Protein AF-D2U0N4-F1 (afdb_monomer_lite)

Organism: NCBI:txid638

Radius of gyration: 30.11 Å; chains: 1; bounding box: 78×40×70 Å

pLDDT: mean 84.37, std 11.93, range [38.72, 96.44]

Foldseek 3Di:
DVVVVVLQAFDWDADDPDRDIDTPQQPCVLVPVLVVQLCVVQNPPDDPVSSVVSSVVVDDDDDDPPVVVVVVVVVVSRVVVVRDPVVRGDPPPPPPPPLPPQQPLLNLLVVLQVVCQVVDQKDFPVSSVVSSPVSHDDDPPVVVVNVVSVVVCVVVQQWDQPDPVSGMIGGPVSVVVVVVVVVD

Secondary structure (DSSP, 8-state):
-HHHHHHTTB-EEE-SSTT-EEETT---GGG-HHHHHHHHHH-TT--HHHHHHHHHHTPPPP--TTHHHHHHHHHHHHHHTT--GGGTB---------TTS---HHHHHHHHHHHHHHH-SSEEHHHHHHHHHTTS---TTHHHHHHHHHHHHHHTTSEEESSTTS-EEEEHHHHHHHHHHHT-

Structure (mmCIF, N/CA/C/O backbone):
data_AF-D2U0N4-F1
#
_entry.id   AF-D2U0N4-F1
#
loop_
_atom_site.group_PDB
_atom_site.id
_atom_site.type_symbol
_atom_site.label_atom_id
_atom_site.label_alt_id
_atom_site.label_comp_id
_atom_site.label_asym_id
_atom_site.label_entity_id
_atom_site.label_seq_id
_atom_site.pdbx_PDB_ins_code
_atom_site.Cartn_x
_atom_site.Cartn_y
_atom_site.Cartn_z
_atom_site.occupancy
_atom_site.B_iso_or_equiv
_atom_site.auth_seq_id
_atom_site.auth_comp_id
_atom_site.auth_asym_id
_atom_site.auth_atom_id
_atom_site.pdbx_PDB_model_num
ATOM 1 N N . MET A 1 1 ? 4.829 -5.785 -0.934 1.00 82.69 1 MET A N 1
ATOM 2 C CA . MET A 1 1 ? 3.630 -4.909 -0.886 1.00 82.69 1 MET A CA 1
ATOM 3 C C . MET A 1 1 ? 3.980 -3.421 -0.834 1.00 82.69 1 MET A C 1
ATOM 5 O O . MET 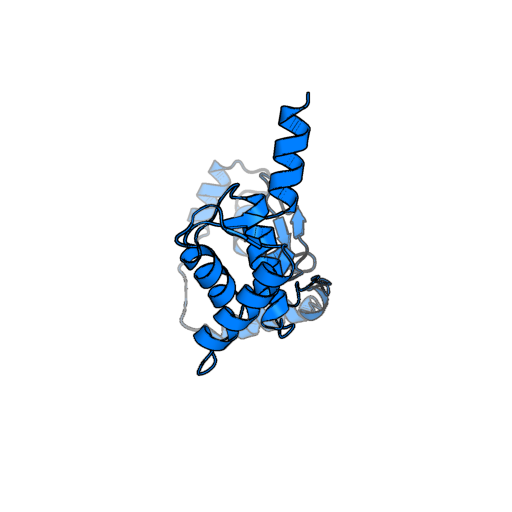A 1 1 ? 3.612 -2.721 -1.763 1.00 82.69 1 MET A O 1
ATOM 9 N N . LYS A 1 2 ? 4.687 -2.905 0.189 1.00 84.94 2 LYS A N 1
ATOM 10 C CA . LYS A 1 2 ? 5.038 -1.466 0.253 1.00 84.94 2 LYS A CA 1
ATOM 11 C C . LYS A 1 2 ? 5.868 -0.999 -0.952 1.00 84.94 2 LYS A C 1
ATOM 13 O O . LYS A 1 2 ? 5.565 0.042 -1.520 1.00 84.94 2 LYS A O 1
ATOM 18 N N . GLU A 1 3 ? 6.869 -1.778 -1.357 1.00 85.06 3 GLU A N 1
ATOM 19 C CA . GLU A 1 3 ? 7.732 -1.485 -2.516 1.00 85.06 3 GLU A CA 1
ATOM 20 C C . GLU A 1 3 ? 6.947 -1.451 -3.834 1.00 85.06 3 GLU A C 1
ATOM 22 O O . GLU A 1 3 ? 7.046 -0.489 -4.585 1.00 85.06 3 GLU A O 1
ATOM 27 N N . GLU A 1 4 ? 6.093 -2.449 -4.067 1.00 86.81 4 GLU A N 1
ATOM 28 C CA . GLU A 1 4 ? 5.205 -2.524 -5.234 1.00 86.81 4 GL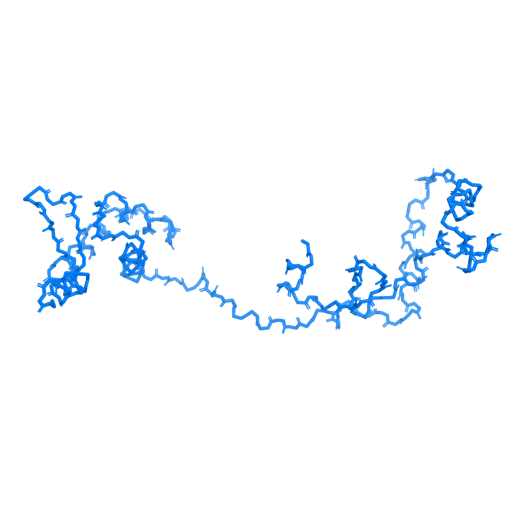U A CA 1
ATOM 29 C C . GLU A 1 4 ? 4.266 -1.311 -5.329 1.00 86.81 4 GLU A C 1
ATOM 31 O O . GLU A 1 4 ? 4.174 -0.669 -6.374 1.00 86.81 4 GLU A O 1
ATOM 36 N N . LEU A 1 5 ? 3.617 -0.944 -4.219 1.00 88.00 5 LEU A N 1
ATOM 37 C CA . LEU A 1 5 ? 2.727 0.219 -4.162 1.00 88.00 5 LEU A CA 1
ATOM 38 C C . LEU A 1 5 ? 3.493 1.541 -4.297 1.00 88.00 5 LEU A C 1
ATOM 40 O O . LEU A 1 5 ? 2.979 2.497 -4.871 1.00 88.00 5 LEU A O 1
ATOM 44 N N . THR A 1 6 ? 4.734 1.594 -3.814 1.00 86.25 6 THR A N 1
ATOM 45 C CA . THR A 1 6 ? 5.611 2.756 -4.018 1.00 86.25 6 THR A CA 1
ATOM 46 C C . THR A 1 6 ? 5.965 2.896 -5.498 1.00 86.25 6 THR A C 1
ATOM 48 O O . THR A 1 6 ? 5.906 4.005 -6.021 1.00 86.25 6 THR A O 1
ATOM 51 N N . GLY A 1 7 ? 6.226 1.776 -6.187 1.00 82.94 7 GLY A N 1
ATOM 52 C CA . GLY A 1 7 ? 6.370 1.727 -7.642 1.00 82.94 7 GLY A CA 1
ATOM 53 C C . GLY A 1 7 ? 5.160 2.334 -8.346 1.00 82.94 7 GLY A C 1
ATOM 54 O O . GLY A 1 7 ? 5.322 3.244 -9.139 1.00 82.94 7 GLY A O 1
ATOM 55 N N . GLN A 1 8 ? 3.944 1.945 -7.956 1.00 85.31 8 GLN A N 1
ATOM 56 C CA . GLN A 1 8 ? 2.693 2.479 -8.521 1.00 85.31 8 GLN A CA 1
ATOM 57 C C . GLN A 1 8 ? 2.408 3.958 -8.177 1.00 85.31 8 GLN A C 1
ATOM 59 O O . GLN A 1 8 ? 1.484 4.547 -8.736 1.00 85.31 8 GLN A O 1
ATOM 64 N N . GLY A 1 9 ? 3.181 4.571 -7.276 1.00 84.81 9 GLY A N 1
ATOM 65 C CA . GLY A 1 9 ? 3.070 5.986 -6.913 1.00 84.81 9 GLY A CA 1
ATOM 66 C C . GLY A 1 9 ? 2.327 6.330 -5.644 1.00 84.81 9 GLY A C 1
ATOM 67 O O . GLY A 1 9 ? 2.089 7.511 -5.370 1.00 84.81 9 GLY A O 1
ATOM 68 N N . TYR A 1 10 ? 2.056 5.327 -4.816 1.00 90.75 10 TYR A N 1
ATOM 69 C CA . TYR A 1 10 ? 1.608 5.550 -3.454 1.00 90.75 10 TYR A CA 1
ATOM 70 C C . TYR A 1 10 ? 2.768 5.994 -2.565 1.00 90.75 10 TYR A C 1
ATOM 72 O O . TYR A 1 10 ? 3.839 5.390 -2.532 1.00 90.75 10 TYR A O 1
ATOM 80 N N . GLN A 1 11 ? 2.534 7.049 -1.790 1.00 90.38 11 GLN A N 1
ATOM 81 C CA . GLN A 1 11 ? 3.455 7.476 -0.744 1.00 90.38 11 GLN A CA 1
ATOM 82 C C . GLN A 1 11 ? 3.028 6.893 0.601 1.00 90.38 11 GLN A C 1
ATOM 84 O O . GLN A 1 11 ? 1.836 6.750 0.864 1.00 90.38 11 GLN A O 1
ATOM 89 N N . PHE A 1 12 ? 3.992 6.618 1.477 1.00 91.88 12 PHE A N 1
ATOM 90 C CA . PHE A 1 12 ? 3.735 6.046 2.797 1.00 91.88 12 PHE A CA 1
ATOM 91 C C . PHE A 1 12 ? 4.237 6.957 3.919 1.00 91.88 12 PHE A C 1
ATOM 93 O O . PHE A 1 12 ? 5.285 7.588 3.790 1.00 91.88 12 PHE A O 1
ATOM 100 N N . VAL A 1 13 ? 3.508 6.987 5.033 1.00 91.62 13 VAL A N 1
ATOM 101 C CA . VAL A 1 13 ? 3.883 7.643 6.294 1.00 91.62 13 VAL A CA 1
ATOM 102 C C . VAL A 1 13 ? 3.986 6.603 7.406 1.00 91.62 13 VAL A C 1
ATOM 104 O O . VAL A 1 13 ? 3.319 5.571 7.352 1.00 91.62 13 VAL A O 1
ATOM 107 N N . ALA A 1 14 ? 4.834 6.845 8.405 1.00 91.56 14 ALA A N 1
ATOM 108 C CA . ALA A 1 14 ? 4.906 5.979 9.579 1.00 91.56 14 ALA A CA 1
ATOM 109 C C . ALA A 1 14 ? 3.611 6.110 10.397 1.00 91.56 14 ALA A C 1
ATOM 111 O O . ALA A 1 14 ? 3.204 7.222 10.725 1.00 91.56 14 ALA A O 1
ATOM 112 N N . ALA A 1 15 ? 2.975 4.982 10.709 1.00 86.12 15 ALA A N 1
ATOM 113 C CA . ALA A 1 15 ? 1.666 4.934 11.368 1.00 86.12 15 ALA A CA 1
ATOM 114 C C . ALA A 1 15 ? 1.700 4.289 12.763 1.00 86.12 15 ALA A C 1
ATOM 116 O O . ALA A 1 15 ? 0.712 4.302 13.495 1.00 86.12 15 ALA A O 1
ATOM 117 N N . GLY A 1 16 ? 2.839 3.719 13.160 1.00 83.25 16 GLY A N 1
ATOM 118 C CA . GLY A 1 16 ? 2.978 3.061 14.452 1.00 83.25 16 GLY A CA 1
ATOM 119 C C . GLY A 1 16 ? 4.375 2.506 14.699 1.00 83.25 16 GLY A C 1
ATOM 120 O O . GLY A 1 16 ? 5.329 2.799 13.979 1.00 83.25 16 GLY A O 1
ATOM 121 N N . GLN A 1 17 ? 4.483 1.686 15.741 1.00 82.56 17 GLN A N 1
ATOM 122 C CA . GLN A 1 17 ? 5.718 0.989 16.099 1.00 82.56 17 GLN A CA 1
ATOM 123 C C . GLN A 1 17 ? 5.997 -0.176 15.130 1.00 82.56 17 GLN A C 1
ATOM 125 O O . GLN A 1 17 ? 5.109 -0.625 14.404 1.00 82.56 17 GLN A O 1
ATOM 130 N N . ASN A 1 18 ? 7.230 -0.688 15.133 1.00 83.81 18 ASN A N 1
ATOM 131 C CA . ASN A 1 18 ? 7.640 -1.885 14.379 1.00 83.81 18 ASN A CA 1
ATOM 132 C C . ASN A 1 18 ? 7.487 -1.769 12.849 1.00 83.81 18 ASN A C 1
ATOM 134 O O . ASN A 1 18 ? 7.113 -2.729 12.181 1.00 83.81 18 ASN A O 1
ATOM 138 N N . GLY A 1 19 ? 7.753 -0.589 12.280 1.00 86.06 19 GLY A N 1
ATOM 139 C CA . GLY A 1 19 ? 7.758 -0.391 10.823 1.00 86.06 19 GLY A CA 1
ATOM 140 C C . GLY A 1 19 ? 6.372 -0.292 10.172 1.00 86.06 19 GLY A C 1
ATOM 141 O O . GLY A 1 19 ? 6.274 -0.288 8.942 1.00 86.06 19 GLY A O 1
ATOM 142 N N . GLN A 1 20 ? 5.299 -0.173 10.962 1.00 90.31 20 GLN A N 1
ATOM 143 C CA . GLN A 1 20 ? 3.947 0.043 10.444 1.00 90.31 20 GLN A CA 1
ATOM 144 C C . GLN A 1 20 ? 3.869 1.352 9.652 1.00 90.31 20 GLN A C 1
ATOM 146 O O . GLN A 1 20 ? 4.278 2.417 10.118 1.00 90.31 20 GLN A O 1
ATOM 151 N N . SER A 1 21 ? 3.351 1.257 8.429 1.00 92.12 21 SER A N 1
ATOM 152 C CA . SER A 1 21 ? 3.231 2.377 7.500 1.00 92.12 21 SER A CA 1
ATOM 153 C C . SER A 1 21 ? 1.821 2.431 6.916 1.00 92.12 21 SER A C 1
ATOM 155 O O . SER A 1 21 ? 1.263 1.391 6.578 1.00 92.12 21 SER A O 1
ATOM 157 N N . GLU A 1 22 ? 1.287 3.633 6.735 1.00 93.88 22 GLU A N 1
ATOM 158 C CA . GLU A 1 22 ? -0.001 3.892 6.079 1.00 93.88 22 GLU A CA 1
ATOM 159 C C . GLU A 1 22 ? 0.194 4.720 4.807 1.00 93.88 22 GLU A C 1
ATOM 161 O O . GLU A 1 22 ? 1.205 5.405 4.654 1.00 93.88 22 GLU A O 1
ATOM 166 N N . ILE A 1 23 ? -0.762 4.650 3.878 1.00 93.25 23 ILE A N 1
ATOM 167 C CA . ILE A 1 23 ? -0.731 5.447 2.647 1.00 93.25 23 ILE A CA 1
ATOM 168 C C . ILE A 1 23 ? -1.035 6.906 2.995 1.00 93.25 23 ILE A C 1
ATOM 170 O O . ILE A 1 23 ? -2.042 7.219 3.631 1.00 93.25 23 ILE A O 1
ATOM 174 N N . LYS A 1 24 ? -0.170 7.814 2.548 1.00 91.06 24 LYS A N 1
ATOM 175 C CA . LYS A 1 24 ? -0.304 9.247 2.797 1.00 91.06 24 LYS A CA 1
ATOM 176 C C . LYS A 1 24 ? -1.614 9.779 2.206 1.00 91.06 24 LYS A C 1
ATOM 178 O O . LYS A 1 24 ? -1.872 9.597 1.022 1.00 91.06 24 LYS A O 1
ATOM 183 N N . GLY A 1 25 ? -2.397 10.483 3.024 1.00 89.44 25 GLY A N 1
ATOM 184 C CA . GLY A 1 25 ? -3.639 11.147 2.609 1.00 89.44 25 GLY A CA 1
ATOM 185 C C . GLY A 1 25 ? -4.901 10.282 2.692 1.00 89.44 25 GLY A C 1
ATOM 186 O O . GLY A 1 25 ? -5.989 10.795 2.450 1.00 89.44 25 GLY A O 1
ATOM 187 N N . VAL A 1 26 ? -4.792 9.000 3.062 1.00 92.81 26 VAL A N 1
ATOM 188 C CA . VAL A 1 26 ? -5.963 8.136 3.281 1.00 92.81 26 VAL A CA 1
ATOM 189 C C . VAL A 1 26 ? -6.476 8.302 4.721 1.00 92.81 26 VAL A C 1
ATOM 191 O O . VAL A 1 26 ? -5.708 8.090 5.657 1.00 92.81 26 VAL A O 1
ATOM 194 N N . PRO A 1 27 ? -7.761 8.642 4.938 1.00 92.88 27 PRO A N 1
ATOM 195 C CA . PRO A 1 27 ? -8.335 8.808 6.272 1.00 92.88 27 PRO A CA 1
ATOM 196 C C . PRO A 1 27 ? -8.685 7.443 6.892 1.00 92.88 27 PRO A C 1
ATOM 198 O O . PRO A 1 27 ? -9.817 6.968 6.823 1.00 92.88 27 PRO A O 1
ATOM 201 N N . THR A 1 28 ? -7.702 6.787 7.504 1.00 92.50 28 THR A N 1
ATOM 202 C CA . THR A 1 28 ? -7.832 5.445 8.110 1.00 92.50 28 THR A CA 1
ATOM 203 C C . THR A 1 28 ? -8.595 5.451 9.440 1.00 92.50 28 THR A C 1
ATOM 205 O O . THR A 1 28 ? -9.287 4.486 9.786 1.00 92.50 28 THR A O 1
ATOM 208 N N . ASP A 1 29 ? -8.527 6.557 10.179 1.00 90.69 29 ASP A N 1
ATOM 209 C CA . ASP A 1 29 ? -9.057 6.672 11.540 1.00 90.69 29 ASP A CA 1
ATOM 210 C C . ASP A 1 29 ? -10.590 6.499 11.607 1.00 90.69 29 ASP A C 1
ATOM 212 O O . ASP A 1 29 ? -11.132 5.878 12.529 1.00 90.69 29 ASP A O 1
ATOM 216 N N . ILE A 1 30 ? -11.316 6.968 10.584 1.00 92.31 30 ILE A N 1
ATOM 217 C CA . ILE A 1 30 ? -12.784 6.844 10.496 1.00 92.31 30 ILE A CA 1
ATOM 218 C C . ILE A 1 30 ? -13.260 5.399 10.279 1.00 92.31 30 ILE A C 1
ATOM 220 O O . ILE A 1 30 ? -14.389 5.066 10.641 1.00 92.31 30 ILE A O 1
ATOM 224 N N . PHE A 1 31 ? -12.400 4.529 9.742 1.00 94.19 31 PHE A N 1
ATOM 225 C CA . PHE A 1 31 ? -12.689 3.109 9.513 1.00 94.19 31 PHE A CA 1
ATOM 226 C C . PHE A 1 31 ? -12.150 2.200 10.629 1.00 94.19 31 PHE A C 1
ATOM 228 O O . PHE A 1 31 ? -12.361 0.990 10.604 1.00 94.19 31 PHE A O 1
ATOM 235 N N . SER A 1 32 ? -11.501 2.770 11.647 1.00 93.56 32 SER A N 1
ATOM 236 C CA . SER A 1 32 ? -10.855 2.034 12.741 1.00 93.56 32 SER A CA 1
ATOM 237 C C . SER A 1 32 ? -11.761 1.843 13.971 1.00 93.56 32 SER A C 1
ATOM 239 O O . SER A 1 32 ? -11.310 1.987 15.109 1.00 93.56 32 SER A O 1
ATOM 241 N N . SER A 1 33 ? -13.044 1.509 13.773 1.00 92.56 33 SER A N 1
ATOM 242 C CA . SER A 1 33 ? -14.039 1.391 14.861 1.00 92.56 33 SER A CA 1
ATOM 243 C C . SER A 1 33 ? -13.619 0.404 15.953 1.00 92.56 33 SER A C 1
ATOM 245 O O . SER A 1 33 ? -13.628 0.742 17.133 1.00 92.56 33 SER A O 1
ATOM 247 N N . ARG A 1 34 ? -13.134 -0.779 15.561 1.00 93.44 34 ARG A N 1
ATOM 248 C CA . ARG A 1 34 ? -12.699 -1.826 16.496 1.00 93.44 34 ARG A CA 1
ATOM 249 C C . ARG A 1 34 ? -11.593 -1.350 17.439 1.00 93.44 34 ARG A C 1
ATOM 251 O O . ARG A 1 34 ? -11.615 -1.638 18.631 1.00 93.44 34 ARG A O 1
ATOM 258 N N . ARG A 1 35 ? -10.615 -0.613 16.906 1.00 93.31 35 ARG A N 1
ATOM 259 C CA . ARG A 1 35 ? -9.514 -0.054 17.700 1.00 93.31 35 ARG A CA 1
ATOM 260 C C . ARG A 1 35 ? -10.048 0.938 18.734 1.00 93.31 35 ARG A C 1
ATOM 262 O O . ARG A 1 35 ? -9.637 0.871 19.889 1.00 93.31 35 ARG A O 1
ATOM 269 N N . LYS A 1 36 ? -10.991 1.797 18.333 1.00 93.62 36 LYS A N 1
ATOM 270 C CA . LYS A 1 36 ? -11.650 2.769 19.218 1.00 93.62 36 LYS A CA 1
ATOM 271 C C . LYS A 1 36 ? -12.442 2.084 20.331 1.00 93.62 36 LYS A C 1
ATOM 273 O O . LYS A 1 36 ? -12.306 2.481 21.478 1.00 93.62 36 LYS A O 1
ATOM 278 N N . GLU A 1 37 ? -13.186 1.022 20.026 1.00 95.06 37 GLU A N 1
ATOM 279 C CA . GLU A 1 37 ? -13.920 0.228 21.027 1.00 95.06 37 GLU A CA 1
ATOM 280 C C . GLU A 1 37 ? -12.988 -0.421 22.059 1.00 95.06 37 GLU A C 1
ATOM 282 O O . GLU A 1 37 ? -13.242 -0.348 23.258 1.00 95.06 37 GLU A O 1
ATOM 287 N N . ILE A 1 38 ? -11.885 -1.028 21.604 1.00 95.69 38 ILE A N 1
ATOM 288 C CA . ILE A 1 38 ? -10.895 -1.647 22.497 1.00 95.69 38 ILE A CA 1
ATOM 289 C C . ILE A 1 38 ? -10.289 -0.588 23.421 1.00 95.69 38 ILE A C 1
ATOM 291 O O . ILE A 1 38 ? -10.213 -0.794 24.630 1.00 95.69 38 ILE A O 1
ATOM 295 N N . ILE A 1 39 ? -9.877 0.555 22.868 1.00 94.31 39 ILE A N 1
ATOM 296 C CA . ILE A 1 39 ? -9.315 1.659 23.652 1.00 94.31 39 ILE A CA 1
ATOM 297 C C . ILE A 1 39 ? -10.351 2.239 24.620 1.00 94.31 39 ILE A C 1
ATOM 299 O O . ILE A 1 39 ? -9.995 2.533 25.755 1.00 94.31 39 ILE A O 1
ATOM 303 N N . ALA A 1 40 ? -11.616 2.368 24.222 1.00 94.94 40 ALA A N 1
ATOM 304 C CA . ALA A 1 40 ? -12.676 2.849 25.104 1.00 94.94 40 ALA A CA 1
ATOM 305 C C . ALA A 1 40 ? -12.911 1.907 26.297 1.00 94.94 40 ALA A C 1
ATOM 307 O O . ALA A 1 40 ? -13.197 2.376 27.394 1.00 94.94 40 ALA A O 1
ATOM 308 N N . ALA A 1 41 ? -12.748 0.594 26.105 1.00 94.62 41 ALA A N 1
ATOM 309 C CA . ALA A 1 41 ? -12.954 -0.399 27.156 1.00 94.62 41 ALA A CA 1
ATOM 310 C C . ALA A 1 41 ? -11.821 -0.451 28.199 1.00 94.62 41 ALA A C 1
ATOM 312 O O . ALA A 1 41 ? -12.095 -0.638 29.381 1.00 94.62 41 ALA A O 1
ATOM 313 N N . VAL A 1 42 ? -10.551 -0.321 27.786 1.00 95.38 42 VAL A N 1
ATOM 314 C CA . VAL A 1 42 ? -9.392 -0.506 28.696 1.00 95.38 42 VAL A CA 1
ATOM 315 C C . VAL A 1 42 ? -8.497 0.721 28.867 1.00 95.38 42 VAL A C 1
ATOM 317 O O . VAL A 1 42 ? -7.650 0.742 29.757 1.00 95.38 42 VAL A O 1
ATOM 320 N N . GLY A 1 43 ? -8.676 1.750 28.044 1.00 93.00 43 GLY A N 1
ATOM 321 C CA . GLY A 1 43 ? -7.836 2.943 27.997 1.00 93.00 43 GLY A CA 1
ATOM 322 C C . GLY A 1 43 ? -6.585 2.789 27.121 1.00 93.00 43 GLY A C 1
ATOM 323 O O . GLY A 1 43 ? -6.064 1.696 26.887 1.00 93.00 43 GLY A O 1
ATOM 324 N N . GLU A 1 44 ? -6.053 3.919 26.649 1.00 90.81 44 GLU A N 1
ATOM 325 C CA . GLU A 1 44 ? -4.888 3.974 25.745 1.00 90.81 44 GLU A CA 1
ATOM 326 C C . GLU A 1 44 ? -3.623 3.331 26.338 1.00 90.81 44 GLU A C 1
ATOM 328 O O . GLU A 1 44 ? -2.891 2.608 25.652 1.00 90.81 44 GLU A O 1
ATOM 333 N N . LYS A 1 45 ? -3.389 3.549 27.639 1.00 92.31 45 LYS A N 1
ATOM 334 C CA . LYS A 1 45 ? -2.207 3.068 28.375 1.00 92.31 45 LYS A CA 1
ATOM 335 C C . LYS A 1 45 ? -2.333 1.621 28.874 1.00 92.31 45 LYS A C 1
ATOM 337 O O . LYS A 1 45 ? -1.453 1.154 29.592 1.00 92.31 45 LYS A O 1
ATOM 342 N N . ALA A 1 46 ? -3.403 0.911 28.510 1.00 91.88 46 ALA A N 1
ATOM 343 C CA . ALA A 1 46 ? -3.590 -0.483 28.891 1.00 91.88 46 ALA A CA 1
ATOM 344 C C . ALA A 1 46 ? -2.467 -1.382 28.360 1.00 91.88 46 ALA A C 1
ATOM 346 O O . ALA A 1 46 ? -1.967 -1.210 27.242 1.00 91.88 46 ALA A O 1
ATOM 347 N N . THR A 1 47 ? -2.114 -2.388 29.154 1.00 95.12 47 THR A N 1
ATOM 348 C CA . THR A 1 47 ? -1.137 -3.411 28.773 1.00 95.12 47 THR A CA 1
ATOM 349 C C . THR A 1 47 ? -1.639 -4.238 27.586 1.00 95.12 47 THR A C 1
ATOM 351 O O . THR A 1 47 ? -2.843 -4.343 27.333 1.00 95.12 47 THR A O 1
ATOM 354 N N . ALA A 1 48 ? -0.720 -4.894 26.870 1.00 93.50 48 ALA A N 1
ATOM 355 C CA . ALA A 1 48 ? -1.071 -5.766 25.746 1.00 93.50 48 ALA A CA 1
ATOM 356 C C . ALA A 1 48 ? -2.082 -6.862 26.142 1.00 93.50 48 ALA A C 1
ATOM 358 O O . ALA A 1 48 ? -3.014 -7.140 25.389 1.00 93.50 48 ALA A O 1
ATOM 359 N N . LYS A 1 49 ? -1.956 -7.429 27.352 1.00 94.88 49 LYS A N 1
ATOM 360 C CA . LYS A 1 49 ? -2.875 -8.456 27.865 1.00 94.88 49 LYS A CA 1
ATOM 361 C C . LYS A 1 49 ? -4.281 -7.904 28.114 1.00 94.88 49 LYS A C 1
ATOM 363 O O . LYS A 1 49 ? -5.251 -8.544 27.727 1.00 94.88 49 LYS A O 1
ATOM 368 N N . GLN A 1 50 ? -4.404 -6.704 28.685 1.00 95.25 50 GLN A N 1
ATOM 369 C CA . GLN A 1 50 ? -5.704 -6.040 28.865 1.00 95.25 50 GLN A CA 1
ATOM 370 C C . GLN A 1 50 ? -6.372 -5.736 27.520 1.00 95.25 50 GLN A C 1
ATOM 372 O O . GLN A 1 50 ? -7.545 -6.050 27.333 1.00 95.25 50 GLN A O 1
ATOM 377 N N . LYS A 1 51 ? -5.615 -5.203 26.551 1.00 95.12 51 LYS A N 1
ATOM 378 C CA . LYS A 1 51 ? -6.117 -4.961 25.187 1.00 95.12 51 LYS A CA 1
ATOM 379 C C . LYS A 1 51 ? -6.563 -6.257 24.508 1.00 95.12 51 LYS A C 1
ATOM 381 O O . LYS A 1 51 ? -7.564 -6.250 23.796 1.00 95.12 51 LYS A O 1
ATOM 386 N N . MET A 1 52 ? -5.870 -7.371 24.749 1.00 95.81 52 MET A N 1
ATOM 387 C CA . MET A 1 52 ? -6.257 -8.683 24.225 1.00 95.81 52 MET A CA 1
ATOM 388 C C . MET A 1 52 ? -7.590 -9.164 24.804 1.00 95.81 52 MET A C 1
ATOM 390 O O . MET A 1 52 ? -8.455 -9.580 24.039 1.00 95.81 52 MET A O 1
ATOM 394 N N . VAL A 1 53 ? -7.783 -9.063 26.122 1.00 96.44 53 VAL A N 1
ATOM 395 C CA . VAL A 1 53 ? -9.059 -9.420 26.767 1.00 96.44 53 VAL A CA 1
ATOM 396 C C . VAL A 1 53 ? -10.188 -8.547 26.221 1.00 96.44 53 VAL A C 1
ATOM 398 O O . VAL A 1 53 ? -11.168 -9.072 25.704 1.00 96.44 53 VAL A O 1
ATOM 401 N N . ALA A 1 54 ? -9.998 -7.226 26.176 1.00 95.44 54 ALA A N 1
ATOM 402 C CA . ALA A 1 54 ? -10.981 -6.317 25.588 1.00 95.44 54 ALA A CA 1
ATOM 403 C C . ALA A 1 54 ? -11.273 -6.623 24.114 1.00 95.44 54 ALA A C 1
ATOM 405 O O . ALA A 1 54 ? -12.408 -6.475 23.665 1.00 95.44 54 ALA A O 1
ATOM 406 N N . THR A 1 55 ? -10.275 -7.086 23.355 1.00 95.56 55 THR A N 1
ATOM 407 C CA . THR A 1 55 ? -10.459 -7.519 21.963 1.00 95.56 55 THR A CA 1
ATOM 408 C C . THR A 1 55 ? -11.399 -8.718 21.846 1.00 95.56 55 THR A C 1
ATOM 410 O O . THR A 1 55 ? -12.105 -8.825 20.843 1.00 95.56 55 THR A O 1
ATOM 413 N N . LEU A 1 56 ? -11.422 -9.613 22.829 1.00 95.12 56 LEU A N 1
ATOM 414 C CA . LEU A 1 56 ? -12.352 -10.740 22.852 1.00 95.12 56 LEU A CA 1
ATOM 415 C C . LEU A 1 56 ? -13.735 -10.293 23.325 1.00 95.12 56 LEU A C 1
ATOM 417 O O . LEU A 1 56 ? -14.716 -10.589 22.649 1.00 95.12 56 LEU A O 1
ATOM 421 N N . ASP A 1 57 ? -13.797 -9.510 24.400 1.00 94.38 57 ASP A N 1
ATOM 422 C CA . ASP A 1 57 ? -15.057 -9.094 25.026 1.00 94.38 57 ASP A CA 1
ATOM 423 C C . ASP A 1 57 ? -15.909 -8.209 24.116 1.00 94.38 57 ASP A C 1
ATOM 425 O O . ASP A 1 57 ? -17.115 -8.394 23.993 1.00 94.38 57 ASP A O 1
ATOM 429 N N . THR A 1 58 ? -15.283 -7.255 23.426 1.00 92.88 58 THR A N 1
ATOM 430 C CA . THR A 1 58 ? -16.007 -6.321 22.547 1.00 92.88 58 THR A CA 1
ATOM 431 C C . THR A 1 58 ? -16.179 -6.868 21.122 1.00 92.88 58 THR A C 1
ATOM 433 O O . THR A 1 58 ? -16.590 -6.148 20.214 1.00 92.88 58 THR A O 1
ATOM 436 N N . ARG A 1 59 ? -15.844 -8.145 20.879 1.00 93.12 59 ARG A N 1
ATOM 437 C CA . ARG A 1 59 ? -15.951 -8.765 19.553 1.00 93.12 59 ARG A CA 1
ATOM 438 C C . ARG A 1 59 ? -17.403 -9.111 19.236 1.00 93.12 59 ARG A C 1
ATOM 440 O O . ARG A 1 59 ? -17.982 -10.007 19.836 1.00 93.12 59 ARG A O 1
ATOM 447 N N . GLN A 1 60 ? -17.944 -8.489 18.197 1.00 91.12 60 GLN A N 1
ATOM 448 C CA . GLN A 1 60 ? -19.246 -8.861 17.646 1.00 91.12 60 GLN A CA 1
ATOM 449 C C . GLN A 1 60 ? -19.110 -9.918 16.539 1.00 91.12 60 GLN A C 1
ATOM 451 O O . GLN A 1 60 ? -18.084 -10.012 15.850 1.00 91.12 60 GLN A O 1
ATOM 456 N N . LYS A 1 61 ? -20.149 -10.743 16.366 1.00 93.75 61 LYS A N 1
ATOM 457 C CA . LYS A 1 61 ? -20.241 -11.693 15.248 1.00 93.75 61 LYS A CA 1
ATOM 458 C C . LYS A 1 61 ? -20.405 -10.908 13.943 1.00 93.75 61 LYS A C 1
ATOM 460 O O . LYS A 1 61 ? -21.139 -9.928 13.903 1.00 93.75 61 LYS A O 1
ATOM 465 N N . LYS A 1 62 ? -19.724 -11.340 12.877 1.00 90.94 62 LYS A N 1
ATOM 466 C CA . LYS A 1 62 ? -19.869 -10.714 11.555 1.00 90.94 62 LYS A CA 1
ATOM 467 C C . LYS A 1 62 ? -21.300 -10.898 11.052 1.00 90.94 62 LYS A C 1
ATOM 469 O O . LYS A 1 62 ? -21.793 -12.026 11.043 1.00 90.94 62 LYS A O 1
ATOM 474 N N . ASP A 1 63 ? -21.900 -9.808 10.598 1.00 90.75 63 ASP A N 1
ATOM 475 C CA . ASP A 1 63 ? -23.184 -9.799 9.909 1.00 90.75 63 ASP A CA 1
ATOM 476 C C . ASP A 1 63 ? -22.970 -9.422 8.437 1.00 90.75 63 ASP A C 1
ATOM 478 O O . ASP A 1 63 ? -22.296 -8.441 8.122 1.00 90.75 63 ASP A O 1
ATOM 482 N N . PHE A 1 64 ? -23.510 -10.244 7.541 1.00 89.44 64 PHE A N 1
ATOM 483 C CA . PHE A 1 64 ? -23.410 -10.092 6.089 1.00 89.44 64 PHE A CA 1
ATOM 484 C C . PHE A 1 64 ? -24.780 -9.902 5.426 1.00 89.44 64 PHE A C 1
ATOM 486 O O . PHE A 1 64 ? -24.867 -9.914 4.202 1.00 89.44 64 PHE A O 1
ATOM 493 N N . SER A 1 65 ? -25.848 -9.735 6.207 1.00 92.06 65 SER A N 1
ATOM 494 C CA . SER A 1 65 ? -27.210 -9.575 5.689 1.00 92.06 65 SER A CA 1
ATOM 495 C C . SER A 1 65 ? -27.386 -8.306 4.841 1.00 92.06 65 SER A C 1
ATOM 497 O O . SER A 1 65 ? -28.091 -8.337 3.839 1.00 92.06 65 SER A O 1
ATOM 499 N N . ASN A 1 66 ? -26.690 -7.214 5.186 1.00 89.81 66 ASN A N 1
ATOM 500 C CA . ASN A 1 66 ? -26.914 -5.875 4.619 1.00 89.81 66 ASN A CA 1
ATOM 501 C C . ASN A 1 66 ? -25.656 -5.255 3.980 1.00 89.81 66 ASN A C 1
ATOM 503 O O . ASN A 1 66 ? -25.301 -4.105 4.242 1.00 89.81 66 ASN A O 1
ATOM 507 N N . ILE A 1 67 ? -24.946 -6.012 3.136 1.00 92.69 67 ILE A N 1
ATOM 508 C CA . ILE A 1 67 ? -23.664 -5.573 2.543 1.00 92.69 67 ILE A CA 1
ATOM 509 C C . ILE A 1 67 ? -23.805 -4.271 1.738 1.00 92.69 67 ILE A C 1
ATOM 511 O O . ILE A 1 67 ? -22.907 -3.427 1.771 1.00 92.69 67 ILE A O 1
ATOM 515 N N . GLU A 1 68 ? -24.903 -4.093 1.002 1.00 93.69 68 GLU A N 1
ATOM 516 C CA . GLU A 1 68 ? -25.104 -2.899 0.175 1.00 93.69 68 GLU A CA 1
ATOM 517 C C . GLU A 1 68 ? -25.260 -1.632 1.016 1.00 93.69 68 GLU A C 1
ATOM 519 O O . GLU A 1 68 ? -24.606 -0.629 0.725 1.00 93.69 68 GLU A O 1
ATOM 524 N N . THR A 1 69 ? -26.032 -1.699 2.101 1.00 93.38 69 THR A N 1
ATOM 525 C CA . THR A 1 69 ? -26.192 -0.596 3.055 1.00 93.38 69 THR A CA 1
ATOM 526 C C . THR A 1 69 ? -24.846 -0.201 3.657 1.00 93.38 69 THR A C 1
ATOM 528 O O . THR A 1 69 ? -24.459 0.964 3.589 1.00 93.38 69 THR A O 1
ATOM 531 N N . VAL A 1 70 ? -24.061 -1.178 4.126 1.00 92.75 70 VAL A N 1
ATOM 532 C CA . VAL A 1 70 ? -22.727 -0.931 4.704 1.00 92.75 70 VAL A CA 1
ATOM 533 C C . VAL A 1 70 ? -21.781 -0.278 3.688 1.00 92.75 70 VAL A C 1
ATOM 535 O O . VAL A 1 70 ? -21.025 0.633 4.028 1.00 92.75 70 VAL A O 1
ATOM 538 N N . ARG A 1 71 ? -21.830 -0.685 2.411 1.00 94.88 71 ARG A N 1
ATOM 539 C CA . ARG A 1 71 ? -21.034 -0.043 1.349 1.00 94.88 71 ARG A CA 1
ATOM 540 C C . ARG A 1 71 ? -21.424 1.417 1.141 1.00 94.88 71 ARG A C 1
ATOM 542 O O . ARG A 1 71 ? -20.538 2.242 0.914 1.00 94.88 71 ARG A O 1
ATOM 549 N N . GLN A 1 72 ? -22.717 1.736 1.181 1.00 95.12 72 GLN A N 1
ATOM 550 C CA . GLN A 1 72 ? -23.180 3.119 1.054 1.00 95.12 72 GLN A CA 1
ATOM 551 C C . GLN A 1 72 ? -22.736 3.961 2.249 1.00 95.12 72 GLN A C 1
ATOM 553 O O . GLN A 1 72 ? -22.191 5.044 2.054 1.00 95.12 72 GLN A O 1
ATOM 558 N N . GLU A 1 73 ? -22.848 3.430 3.466 1.00 93.19 73 GLU A N 1
ATOM 559 C CA . GLU A 1 73 ? -22.348 4.096 4.670 1.00 93.19 73 GLU A CA 1
ATOM 560 C C . GLU A 1 73 ? -20.844 4.382 4.587 1.00 93.19 73 GLU A C 1
ATOM 562 O O . GLU A 1 73 ? -20.393 5.469 4.944 1.00 93.19 73 GLU A O 1
ATOM 567 N N . TRP A 1 74 ? -20.040 3.436 4.089 1.00 94.50 74 TRP A N 1
ATOM 568 C CA . TRP A 1 74 ? -18.602 3.653 3.913 1.00 94.50 74 TRP A CA 1
ATOM 569 C C . TRP A 1 74 ? -18.300 4.741 2.886 1.00 94.50 74 TRP A C 1
ATOM 571 O O . TRP A 1 74 ? -17.424 5.571 3.126 1.00 94.50 74 TRP A O 1
ATOM 581 N N . LYS A 1 75 ? -19.038 4.778 1.769 1.00 93.56 75 LYS A N 1
ATOM 582 C CA . LYS A 1 75 ? -18.912 5.852 0.775 1.00 93.56 75 LYS A CA 1
ATOM 583 C C . LYS A 1 75 ? -19.266 7.208 1.376 1.00 93.56 75 LYS A C 1
ATOM 585 O O . LYS A 1 75 ? -18.506 8.151 1.190 1.00 93.56 75 LYS A O 1
ATOM 590 N N . GLN A 1 76 ? -20.363 7.296 2.124 1.00 94.38 76 GLN A N 1
ATOM 591 C CA . GLN A 1 76 ? -20.782 8.530 2.793 1.00 94.38 76 GLN A CA 1
ATOM 592 C C . GLN A 1 76 ? -19.742 8.998 3.819 1.00 94.38 76 GLN A C 1
ATOM 594 O O . GLN A 1 76 ? -19.341 10.160 3.802 1.00 94.38 76 GLN A O 1
ATOM 599 N N . LYS A 1 77 ? -19.230 8.087 4.661 1.00 93.38 77 LYS A N 1
ATOM 600 C CA . LYS A 1 77 ? -18.155 8.389 5.622 1.00 93.38 77 LYS A CA 1
ATOM 601 C C . LYS A 1 77 ? -16.890 8.897 4.930 1.00 93.38 77 LYS A C 1
ATOM 603 O O . LYS A 1 77 ? -16.281 9.843 5.414 1.00 93.38 77 LYS A O 1
ATOM 608 N N . LEU A 1 78 ? -16.516 8.304 3.795 1.00 93.75 78 LEU A N 1
ATOM 609 C CA . LEU A 1 78 ? -15.349 8.724 3.015 1.00 93.75 78 LEU A CA 1
ATOM 610 C C . LEU A 1 78 ? -15.558 10.079 2.319 1.00 93.75 78 LEU A C 1
ATOM 612 O O . LEU A 1 78 ? -14.637 10.886 2.229 1.00 93.75 78 LEU A O 1
ATOM 616 N N . GLN A 1 79 ? -16.768 10.351 1.828 1.00 91.12 79 GLN A N 1
ATOM 61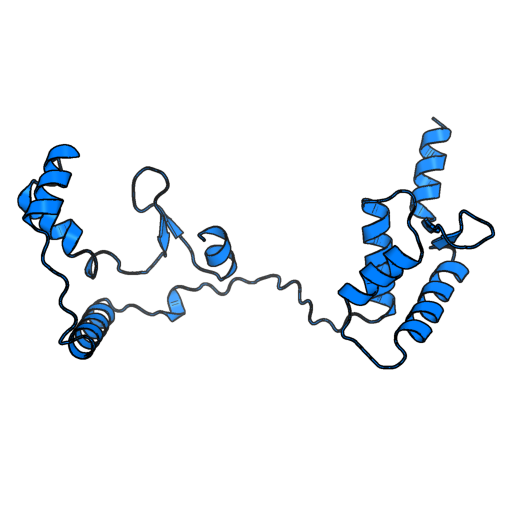7 C CA . GLN A 1 79 ? -17.106 11.643 1.227 1.00 91.12 79 GLN A CA 1
ATOM 618 C C . GLN A 1 79 ? -17.043 12.774 2.258 1.00 91.12 79 GLN A C 1
ATOM 620 O O . GLN A 1 79 ? -16.526 13.846 1.953 1.00 91.12 79 GLN A O 1
ATOM 625 N N . ALA A 1 80 ? -17.486 12.518 3.493 1.00 92.44 80 ALA A N 1
ATOM 626 C CA . ALA A 1 80 ? -17.453 13.497 4.579 1.00 92.44 80 ALA A CA 1
ATOM 627 C C . ALA A 1 80 ? -16.032 13.962 4.952 1.00 92.44 80 ALA A C 1
ATOM 629 O O . ALA A 1 80 ? -15.870 15.054 5.488 1.00 92.44 80 ALA A O 1
ATOM 630 N N . THR A 1 81 ? -14.992 13.174 4.655 1.00 90.19 81 THR A N 1
ATOM 631 C CA . THR A 1 81 ? -13.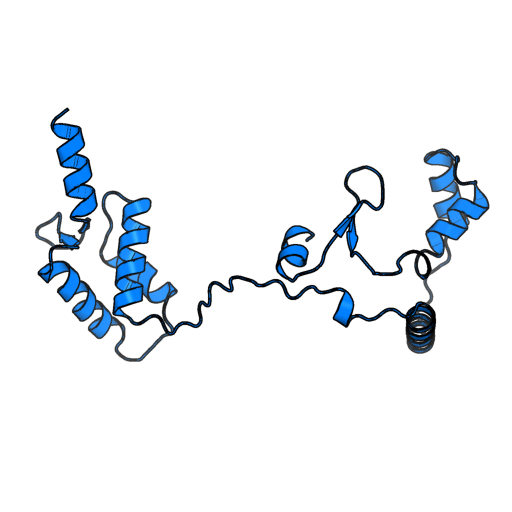595 13.559 4.919 1.00 90.19 81 THR A CA 1
ATOM 632 C C . THR A 1 81 ? -12.963 14.379 3.792 1.00 90.19 81 THR A C 1
ATOM 634 O O . THR A 1 81 ? -11.795 14.739 3.903 1.00 90.19 81 THR A O 1
ATOM 637 N N . GLY A 1 82 ? -13.680 14.630 2.688 1.00 89.31 82 GLY A N 1
ATOM 638 C CA . GLY A 1 82 ? -13.125 15.308 1.510 1.00 89.31 82 GLY A CA 1
ATOM 639 C C . GLY A 1 82 ? -12.026 14.502 0.810 1.00 89.31 82 GLY A C 1
ATOM 640 O O . GLY A 1 82 ? -11.136 15.075 0.187 1.00 89.31 82 GLY A O 1
ATOM 641 N N . PHE A 1 83 ? -12.048 13.172 0.950 1.00 90.12 83 PHE A N 1
ATOM 642 C CA . PHE A 1 83 ? -11.022 12.308 0.376 1.00 90.12 83 PHE A CA 1
ATOM 643 C C . PHE A 1 83 ? -11.124 12.280 -1.151 1.00 90.12 83 PHE A C 1
ATOM 645 O O . PHE A 1 83 ? -12.144 11.867 -1.705 1.00 90.12 83 PHE A O 1
ATOM 652 N N . ASP A 1 84 ? -10.033 12.645 -1.822 1.00 87.31 84 ASP A N 1
ATOM 653 C CA . ASP A 1 84 ? -9.887 12.504 -3.266 1.00 87.31 84 ASP A CA 1
ATOM 654 C C . ASP A 1 84 ? -8.883 11.397 -3.595 1.00 87.31 84 ASP A C 1
ATOM 656 O O . ASP A 1 84 ? -7.687 11.513 -3.333 1.00 87.31 84 ASP A O 1
ATOM 660 N N . LYS A 1 85 ? -9.374 10.329 -4.232 1.00 84.25 85 LYS A N 1
ATOM 661 C CA . LYS A 1 85 ? -8.556 9.195 -4.678 1.00 84.25 85 LYS A CA 1
ATOM 662 C C . LYS A 1 85 ? -7.453 9.609 -5.659 1.00 84.25 85 LYS A C 1
ATOM 664 O O . LYS A 1 85 ? -6.390 8.992 -5.663 1.00 84.25 85 LYS A O 1
ATOM 669 N N . ASN A 1 86 ? -7.700 10.622 -6.491 1.00 83.75 86 ASN A N 1
ATOM 670 C CA . ASN A 1 86 ? -6.782 11.020 -7.557 1.00 83.75 86 ASN A CA 1
ATOM 671 C C . ASN A 1 86 ? -5.586 11.803 -6.999 1.00 83.75 86 ASN A C 1
ATOM 673 O O . ASN A 1 86 ? -4.511 11.775 -7.587 1.00 83.75 86 ASN A O 1
ATOM 677 N N . ALA A 1 87 ? -5.751 12.447 -5.841 1.00 84.62 87 ALA A N 1
ATOM 678 C CA . ALA A 1 87 ? -4.695 13.194 -5.166 1.00 84.62 87 ALA A CA 1
ATOM 679 C C . ALA A 1 87 ? -3.679 12.298 -4.426 1.00 84.62 87 ALA A C 1
ATOM 681 O O . ALA A 1 87 ? -2.606 12.766 -4.042 1.00 84.62 87 ALA A O 1
ATOM 682 N N . ILE A 1 88 ? -4.007 11.019 -4.202 1.00 84.25 88 ILE A N 1
ATOM 683 C CA . ILE A 1 88 ? -3.180 10.086 -3.415 1.00 84.25 88 ILE A CA 1
ATOM 684 C C . ILE A 1 88 ? -2.013 9.525 -4.221 1.00 84.25 88 ILE A C 1
ATOM 686 O O . ILE A 1 88 ? -0.920 9.322 -3.687 1.00 84.25 88 ILE A O 1
ATOM 690 N N . ILE A 1 89 ? -2.248 9.259 -5.503 1.00 81.44 89 ILE A N 1
ATOM 691 C CA . ILE A 1 89 ? -1.229 8.735 -6.401 1.00 81.44 89 ILE A CA 1
ATOM 692 C C . ILE A 1 89 ? -0.491 9.942 -6.954 1.00 81.44 89 ILE A C 1
ATOM 694 O O . ILE A 1 89 ? -1.038 10.709 -7.746 1.00 81.44 89 ILE A O 1
ATOM 698 N N . LYS A 1 90 ? 0.769 10.121 -6.555 1.00 70.75 90 LYS A N 1
ATOM 699 C CA . LYS A 1 90 ? 1.608 11.037 -7.321 1.00 70.75 90 LYS A CA 1
ATOM 700 C C . LYS A 1 90 ? 1.816 10.418 -8.693 1.00 70.75 90 LYS A C 1
ATOM 702 O O . LYS A 1 90 ? 2.008 9.202 -8.752 1.00 70.75 90 LYS A O 1
ATOM 707 N N . PRO A 1 91 ? 1.833 11.215 -9.776 1.00 58.56 91 PRO A N 1
ATOM 708 C CA . PRO A 1 91 ? 2.381 10.733 -11.025 1.00 58.56 91 PRO A CA 1
ATOM 709 C C . PRO A 1 91 ? 3.830 10.373 -10.722 1.00 58.56 91 PRO A C 1
ATOM 711 O O . PRO A 1 91 ? 4.712 11.229 -10.659 1.00 58.56 91 PRO A O 1
ATOM 714 N N . VAL A 1 92 ? 4.076 9.097 -10.444 1.00 52.22 92 VAL A N 1
ATOM 715 C CA . VAL A 1 92 ? 5.416 8.569 -10.537 1.00 52.22 92 VAL A CA 1
ATOM 716 C C . VAL A 1 92 ? 5.685 8.714 -12.007 1.00 52.22 92 VAL A C 1
ATOM 718 O O . VAL A 1 92 ? 5.075 8.031 -12.839 1.00 52.22 92 VAL A O 1
ATOM 721 N N . ILE A 1 93 ? 6.564 9.670 -12.310 1.00 48.53 93 ILE A N 1
ATOM 722 C CA . ILE A 1 93 ? 7.470 9.549 -13.433 1.00 48.53 93 ILE A CA 1
ATOM 723 C C . ILE A 1 93 ? 8.183 8.242 -13.137 1.00 48.53 93 ILE A C 1
ATOM 725 O O . ILE A 1 93 ? 9.248 8.173 -12.535 1.00 48.53 93 ILE A O 1
ATOM 729 N N . HIS A 1 94 ? 7.503 7.161 -13.488 1.00 44.91 94 HIS A N 1
ATOM 730 C CA . HIS A 1 94 ? 8.187 5.985 -13.875 1.00 44.91 94 HIS A CA 1
ATOM 731 C C . HIS A 1 94 ? 8.976 6.584 -15.034 1.00 44.91 94 HIS A C 1
ATOM 733 O O . HIS A 1 94 ? 8.389 6.976 -16.049 1.00 44.91 94 HIS A O 1
ATOM 739 N N . GLU A 1 95 ? 10.297 6.621 -14.926 1.00 41.34 95 GLU A N 1
ATOM 740 C CA . GLU A 1 95 ? 11.008 5.992 -16.020 1.00 41.34 95 GLU A CA 1
ATOM 741 C C . GLU A 1 95 ? 10.367 4.607 -16.137 1.00 41.34 95 GLU A C 1
ATOM 743 O O . GLU A 1 95 ? 10.795 3.609 -15.564 1.00 41.34 95 GLU A O 1
ATOM 748 N N . LYS A 1 96 ? 9.222 4.573 -16.834 1.00 38.72 96 LYS A N 1
ATOM 749 C CA . LYS A 1 96 ? 8.847 3.448 -17.626 1.00 38.72 96 LYS A CA 1
ATOM 750 C C . LYS A 1 96 ? 10.127 3.299 -18.409 1.00 38.72 96 LYS A C 1
ATOM 752 O O . LYS A 1 96 ? 10.439 4.130 -19.259 1.00 38.72 96 LYS A O 1
ATOM 757 N N . ILE A 1 97 ? 10.905 2.284 -18.063 1.00 44.28 97 ILE A N 1
ATOM 758 C CA . ILE A 1 97 ? 11.611 1.583 -19.106 1.00 44.28 97 ILE A CA 1
ATOM 759 C C . ILE A 1 97 ? 10.473 1.239 -20.050 1.00 44.28 97 ILE A C 1
ATOM 761 O O . ILE A 1 97 ? 9.660 0.354 -19.775 1.00 44.28 97 ILE A O 1
ATOM 765 N N . ASP A 1 98 ? 10.309 2.100 -21.041 1.00 40.69 98 ASP A N 1
ATOM 766 C CA . ASP A 1 98 ? 9.307 2.019 -22.064 1.00 40.69 98 ASP A CA 1
ATOM 767 C C . ASP A 1 98 ? 9.712 0.806 -22.892 1.00 40.69 98 ASP A C 1
ATOM 769 O O . ASP A 1 98 ? 10.348 0.900 -23.933 1.00 40.69 98 ASP A O 1
ATOM 773 N N . ARG A 1 99 ? 9.433 -0.391 -22.366 1.00 46.62 99 ARG A N 1
ATOM 774 C CA . ARG A 1 99 ? 9.588 -1.661 -23.077 1.00 46.62 99 ARG A CA 1
ATOM 775 C C . ARG A 1 99 ? 8.410 -1.880 -24.024 1.00 46.62 99 ARG A C 1
ATOM 777 O O . ARG A 1 99 ? 7.987 -3.007 -24.243 1.00 46.62 99 ARG A O 1
ATOM 784 N N . GLN A 1 100 ? 7.869 -0.790 -24.558 1.00 46.38 100 GLN A N 1
ATOM 785 C CA . GLN A 1 100 ? 7.169 -0.757 -25.830 1.00 46.38 100 GLN A CA 1
ATOM 786 C C . GLN A 1 100 ? 7.784 0.289 -26.767 1.00 46.38 100 GLN A C 1
ATOM 788 O O . GLN A 1 100 ? 7.155 0.711 -27.732 1.00 46.38 100 GLN A O 1
ATOM 793 N N . GLN A 1 101 ? 9.071 0.611 -26.599 1.00 51.12 101 GLN A N 1
ATOM 794 C CA . GLN A 1 101 ? 9.877 0.797 -27.794 1.00 51.12 101 GLN A CA 1
ATOM 795 C C . GLN A 1 101 ? 9.795 -0.523 -28.559 1.00 51.12 101 GLN A C 1
ATOM 797 O O . GLN A 1 101 ? 10.196 -1.564 -28.036 1.00 51.12 101 GLN A O 1
ATOM 802 N N . HIS A 1 102 ? 9.239 -0.499 -29.769 1.00 56.16 102 HIS A N 1
ATOM 803 C CA . HIS A 1 102 ? 9.500 -1.540 -30.754 1.00 56.16 102 HIS A CA 1
ATOM 804 C C . HIS A 1 102 ? 11.019 -1.586 -30.939 1.00 56.16 102 HIS A C 1
ATOM 806 O O . HIS A 1 102 ? 11.574 -0.879 -31.780 1.00 56.16 102 HIS A O 1
ATOM 812 N N . ILE A 1 103 ? 11.718 -2.341 -30.087 1.00 70.25 103 ILE A N 1
ATOM 813 C CA . ILE A 1 103 ? 13.145 -2.538 -30.246 1.00 70.25 103 ILE A CA 1
ATOM 814 C C . ILE A 1 103 ? 13.290 -3.271 -31.569 1.00 70.25 103 ILE A C 1
ATOM 816 O O . ILE A 1 103 ? 12.655 -4.298 -31.824 1.00 70.25 103 ILE A O 1
ATOM 820 N N . THR A 1 104 ? 14.062 -2.684 -32.469 1.00 82.75 104 THR A N 1
ATOM 821 C CA . THR A 1 104 ? 14.340 -3.332 -33.739 1.00 82.75 104 THR A CA 1
ATOM 822 C C . THR A 1 104 ? 15.096 -4.627 -33.462 1.00 82.75 104 THR A C 1
ATOM 824 O O . THR A 1 104 ? 15.811 -4.749 -32.463 1.00 82.75 104 THR A O 1
ATOM 827 N N . LEU A 1 105 ? 14.974 -5.598 -34.365 1.00 83.81 105 LEU A N 1
ATOM 828 C CA . LEU A 1 105 ? 15.703 -6.863 -34.274 1.00 83.81 105 LEU A CA 1
ATOM 829 C C . LEU A 1 105 ? 17.206 -6.643 -34.022 1.00 83.81 105 LEU A C 1
ATOM 831 O O . LEU A 1 105 ? 17.804 -7.307 -33.182 1.00 83.81 105 LEU A O 1
ATOM 835 N N . GLN A 1 106 ? 17.795 -5.648 -34.690 1.00 85.94 106 GLN A N 1
ATOM 836 C CA . GLN A 1 106 ? 19.190 -5.255 -34.508 1.00 85.94 106 GLN A CA 1
ATOM 837 C C . GLN A 1 106 ? 19.494 -4.794 -33.071 1.00 85.94 106 GLN A C 1
ATOM 839 O O . GLN A 1 106 ? 20.518 -5.172 -32.501 1.00 85.94 106 GLN A O 1
ATOM 844 N N . GLN A 1 107 ? 18.613 -3.988 -32.473 1.00 86.00 107 GLN A N 1
ATOM 845 C CA . GLN A 1 107 ? 18.783 -3.505 -31.105 1.00 86.00 107 GLN A CA 1
ATOM 846 C C . GLN A 1 107 ? 18.624 -4.640 -30.086 1.00 86.00 107 GLN A C 1
ATOM 848 O O . GLN A 1 107 ? 19.382 -4.700 -29.121 1.00 86.00 107 GLN A O 1
ATOM 853 N N . ALA A 1 108 ? 17.700 -5.572 -30.327 1.00 87.56 108 ALA A N 1
ATOM 854 C CA . ALA A 1 108 ? 17.526 -6.757 -29.492 1.00 87.56 108 ALA A CA 1
ATOM 855 C C . ALA A 1 108 ? 18.776 -7.656 -29.510 1.00 87.56 108 ALA A C 1
ATOM 857 O O . ALA A 1 108 ? 19.242 -8.086 -28.455 1.00 87.56 108 ALA A O 1
ATOM 858 N N . VAL A 1 109 ? 19.378 -7.871 -30.688 1.00 89.12 109 VAL A N 1
ATOM 859 C CA . VAL A 1 109 ? 20.651 -8.605 -30.820 1.00 89.12 109 VAL A CA 1
ATOM 860 C C . VAL A 1 109 ? 21.774 -7.895 -30.066 1.00 89.12 109 VAL A C 1
ATOM 862 O O . VAL A 1 109 ? 22.479 -8.530 -29.286 1.00 89.12 109 VAL A O 1
ATOM 865 N N . LYS A 1 110 ? 21.908 -6.573 -30.225 1.00 88.62 110 LYS A N 1
ATOM 866 C CA . LYS A 1 110 ? 22.923 -5.782 -29.515 1.00 88.62 110 LYS A CA 1
ATOM 867 C C . LYS A 1 110 ? 22.775 -5.884 -27.993 1.00 88.62 110 LYS A C 1
ATOM 869 O O . LYS A 1 110 ? 23.756 -6.150 -27.303 1.00 88.62 110 LYS A O 1
ATOM 874 N N . ASN A 1 111 ? 21.557 -5.726 -27.479 1.00 88.56 111 ASN A N 1
ATOM 875 C CA . ASN A 1 111 ? 21.266 -5.830 -26.049 1.00 88.56 111 ASN A CA 1
ATOM 876 C C . ASN A 1 111 ? 21.554 -7.239 -25.514 1.00 88.56 111 ASN A C 1
ATOM 878 O O . ASN A 1 111 ? 22.087 -7.392 -24.416 1.00 88.56 111 ASN A O 1
ATOM 882 N N . ALA A 1 112 ? 21.215 -8.277 -26.284 1.00 89.25 112 ALA A N 1
ATOM 883 C CA . ALA A 1 112 ? 21.501 -9.658 -25.916 1.00 89.25 112 ALA A CA 1
ATOM 884 C C . ALA A 1 112 ? 23.010 -9.932 -25.851 1.00 89.25 112 ALA A C 1
ATOM 886 O O . ALA A 1 112 ? 23.458 -10.540 -24.882 1.00 89.25 112 ALA A O 1
ATOM 887 N N . ILE A 1 113 ? 23.798 -9.436 -26.814 1.00 87.44 113 ILE A N 1
ATOM 888 C CA . ILE A 1 113 ? 25.266 -9.553 -26.797 1.00 87.44 113 ILE A CA 1
ATOM 889 C C . ILE A 1 113 ? 25.847 -8.854 -25.562 1.00 87.44 113 ILE A C 1
ATOM 891 O O . ILE A 1 113 ? 26.603 -9.477 -24.826 1.00 87.44 113 ILE A O 1
ATOM 895 N N . GLN A 1 114 ? 25.441 -7.610 -25.282 1.00 86.38 114 GLN A N 1
ATOM 896 C CA . GLN A 1 114 ? 25.912 -6.860 -24.107 1.00 86.38 114 GLN A CA 1
ATOM 897 C C . GLN A 1 114 ? 25.541 -7.546 -22.785 1.00 86.38 114 GLN A C 1
ATOM 899 O O . GLN A 1 114 ? 26.343 -7.615 -21.859 1.00 86.38 114 GLN A O 1
ATOM 904 N N . SER A 1 115 ? 24.324 -8.083 -22.687 1.00 87.44 115 SER A N 1
ATOM 905 C CA . SER A 1 115 ? 23.883 -8.819 -21.500 1.00 87.44 115 SER A CA 1
ATOM 906 C C . SER A 1 115 ? 24.679 -10.111 -21.308 1.00 87.44 115 SER A C 1
ATOM 908 O O . SER A 1 115 ? 25.063 -10.435 -20.186 1.00 87.44 115 SER A O 1
ATOM 910 N N . LEU A 1 116 ? 24.952 -10.845 -22.390 1.00 87.12 116 LEU A N 1
ATOM 911 C CA . LEU A 1 116 ? 25.747 -12.068 -22.326 1.00 87.12 116 LEU A CA 1
ATOM 912 C C . LEU A 1 116 ? 27.209 -11.783 -22.004 1.00 87.12 116 LEU A C 1
ATOM 914 O O . LEU A 1 116 ? 27.791 -12.540 -21.243 1.00 87.12 116 LEU A O 1
ATOM 918 N N . GLU A 1 117 ? 27.762 -10.686 -22.507 1.00 84.75 117 GLU A N 1
ATOM 919 C CA . GLU A 1 117 ? 29.114 -10.230 -22.192 1.00 84.75 117 GLU A CA 1
ATOM 920 C C . GLU A 1 117 ? 29.311 -9.982 -20.689 1.00 84.75 117 GLU A C 1
ATOM 922 O O . GLU A 1 117 ? 30.294 -10.443 -20.116 1.00 84.75 117 GLU A O 1
ATOM 927 N N . ILE A 1 118 ? 28.349 -9.329 -20.027 1.00 82.88 118 ILE A N 1
ATOM 928 C CA . ILE A 1 118 ? 28.421 -9.039 -18.583 1.00 82.88 118 ILE A CA 1
ATOM 929 C C . ILE A 1 118 ? 28.449 -10.326 -17.744 1.00 82.88 118 ILE A C 1
ATOM 931 O O . ILE A 1 118 ? 29.116 -10.387 -16.713 1.00 82.88 118 ILE A O 1
ATOM 935 N N . HIS A 1 119 ? 27.695 -11.348 -18.155 1.00 81.12 119 HIS A N 1
ATOM 936 C CA . HIS A 1 119 ? 27.471 -12.547 -17.342 1.00 81.12 119 HIS A CA 1
ATOM 937 C C . HIS A 1 119 ? 28.288 -13.768 -17.785 1.00 81.12 119 HIS A C 1
ATOM 939 O O . HIS A 1 119 ? 28.380 -14.743 -17.035 1.00 81.12 119 HIS A O 1
ATOM 945 N N . HIS A 1 120 ? 28.860 -13.754 -18.992 1.00 80.94 120 HIS A N 1
ATOM 946 C CA . HIS A 1 120 ? 29.521 -14.905 -19.599 1.00 80.94 120 HIS A CA 1
ATOM 947 C C . HIS A 1 120 ? 30.718 -14.493 -20.471 1.00 80.94 120 HIS A C 1
ATOM 949 O O . HIS A 1 120 ? 30.559 -13.847 -21.500 1.00 80.94 120 HIS A O 1
ATOM 955 N N . HIS A 1 121 ? 31.910 -15.005 -20.149 1.00 78.19 121 HIS A N 1
ATOM 956 C CA . HIS A 1 121 ? 33.115 -14.828 -20.979 1.00 78.19 121 HIS A CA 1
ATOM 957 C C . HIS A 1 121 ? 33.009 -15.507 -22.361 1.00 78.19 121 HIS A C 1
ATOM 959 O O . HIS A 1 121 ? 33.653 -15.107 -23.333 1.00 78.19 121 HIS A O 1
ATOM 965 N N . ARG A 1 122 ? 32.189 -16.562 -22.455 1.00 83.94 122 ARG A N 1
ATOM 966 C CA . ARG A 1 122 ? 31.894 -17.326 -23.676 1.00 83.94 122 ARG A CA 1
ATOM 967 C C . ARG A 1 122 ? 30.428 -17.739 -23.649 1.00 83.94 122 ARG A C 1
ATOM 969 O O . ARG A 1 122 ? 29.938 -18.186 -22.611 1.00 83.94 122 ARG A O 1
ATOM 976 N N . PHE A 1 123 ? 29.735 -17.646 -24.775 1.00 88.69 123 PHE A N 1
ATOM 977 C CA . PHE A 1 123 ? 28.325 -18.031 -24.876 1.00 88.69 123 PHE A CA 1
ATOM 978 C C . PHE A 1 123 ? 28.025 -18.744 -26.193 1.00 88.69 123 PHE A C 1
ATOM 980 O O . PHE A 1 123 ? 28.747 -18.605 -27.176 1.00 88.69 123 PHE A O 1
ATOM 987 N N . THR A 1 124 ? 26.969 -19.555 -26.207 1.00 89.69 124 THR A N 1
ATOM 988 C CA . THR A 1 124 ? 26.582 -20.348 -27.378 1.00 89.69 124 THR A CA 1
ATOM 989 C C . THR A 1 124 ? 25.599 -19.603 -28.273 1.00 89.69 124 THR A C 1
ATOM 991 O O . THR A 1 124 ? 24.903 -18.685 -27.829 1.00 89.69 124 THR A O 1
ATOM 994 N N . TYR A 1 125 ? 25.502 -20.042 -29.532 1.00 87.50 125 TYR A N 1
ATOM 995 C CA . TYR A 1 125 ? 24.522 -19.511 -30.485 1.00 87.50 125 TYR A CA 1
ATOM 996 C C . TYR A 1 125 ? 23.083 -19.600 -29.954 1.00 87.50 125 TYR A C 1
ATOM 998 O O . TYR A 1 125 ? 22.326 -18.636 -30.001 1.00 87.50 125 TYR A O 1
ATOM 1006 N N . ASP A 1 126 ? 22.728 -20.759 -29.399 1.00 87.50 126 ASP A N 1
ATOM 1007 C CA . ASP A 1 126 ? 21.398 -21.055 -28.860 1.00 87.50 126 ASP A CA 1
ATOM 1008 C C . ASP A 1 126 ? 21.003 -20.113 -27.712 1.00 87.50 126 ASP A C 1
ATOM 1010 O O . ASP A 1 126 ? 19.886 -19.590 -27.659 1.00 87.50 126 ASP A O 1
ATOM 1014 N N . LYS A 1 127 ? 21.964 -19.805 -26.837 1.00 88.44 127 LYS A N 1
ATOM 1015 C CA . LYS A 1 127 ? 21.752 -18.892 -25.716 1.00 88.44 127 LYS A CA 1
ATOM 1016 C C . LYS A 1 127 ? 21.520 -17.456 -26.183 1.00 88.44 127 LYS A C 1
ATOM 1018 O O . LYS A 1 127 ? 20.658 -16.768 -25.637 1.00 88.44 127 LYS A O 1
ATOM 1023 N N . LEU A 1 128 ? 22.250 -17.024 -27.213 1.00 89.00 128 LEU A N 1
ATOM 1024 C CA . LEU A 1 128 ? 22.034 -15.730 -27.859 1.00 89.00 128 LEU A CA 1
ATOM 1025 C C . LEU A 1 128 ? 20.645 -15.658 -28.504 1.00 89.00 128 LEU A C 1
ATOM 1027 O O . LEU A 1 128 ? 19.922 -14.691 -28.275 1.00 89.00 128 LEU A O 1
ATOM 1031 N N . LEU A 1 129 ? 20.238 -16.694 -29.243 1.00 87.75 129 LEU A N 1
ATOM 1032 C CA . LEU A 1 129 ? 18.905 -16.764 -29.850 1.00 87.75 129 LEU A CA 1
ATOM 1033 C C . LEU A 1 129 ? 17.794 -16.678 -28.801 1.00 87.75 129 LEU A C 1
ATOM 1035 O O . LEU A 1 129 ? 16.884 -15.864 -28.941 1.00 87.75 129 LEU A O 1
ATOM 1039 N N . THR A 1 130 ? 17.892 -17.482 -27.741 1.00 88.69 130 THR A N 1
ATOM 1040 C CA . THR A 1 130 ? 16.911 -17.513 -26.649 1.00 88.69 130 THR A CA 1
ATOM 1041 C C . THR A 1 130 ? 16.757 -16.133 -26.011 1.00 88.69 130 THR A C 1
ATOM 1043 O O . THR A 1 130 ? 15.641 -15.656 -25.807 1.00 88.69 130 THR A O 1
ATOM 1046 N N . GLN A 1 131 ? 17.875 -15.448 -25.756 1.00 87.44 131 GLN A N 1
ATOM 1047 C CA . GLN A 1 131 ? 17.860 -14.124 -25.142 1.00 87.44 131 GLN A CA 1
ATOM 1048 C C . GLN A 1 131 ? 17.232 -13.056 -26.046 1.00 87.44 131 GLN A C 1
ATOM 1050 O O . GLN A 1 131 ? 16.554 -12.166 -25.540 1.00 87.44 131 GLN A O 1
ATOM 1055 N N . VAL A 1 132 ? 17.425 -13.141 -27.367 1.00 88.94 132 VAL A N 1
ATOM 1056 C CA . VAL A 1 132 ? 16.809 -12.207 -28.323 1.00 88.94 132 VAL A CA 1
ATOM 1057 C C . VAL A 1 132 ? 15.312 -12.466 -28.463 1.00 88.94 132 VAL A C 1
ATOM 1059 O O . VAL A 1 132 ? 14.534 -11.518 -28.412 1.00 88.94 132 VAL A O 1
ATOM 1062 N N . ILE A 1 133 ? 14.896 -13.732 -28.579 1.00 86.69 133 ILE A N 1
ATOM 1063 C CA . ILE A 1 133 ? 13.480 -14.124 -28.700 1.00 86.69 133 ILE A CA 1
ATOM 1064 C C . ILE A 1 133 ? 12.669 -13.641 -27.491 1.00 86.69 133 ILE A C 1
ATOM 1066 O O . ILE A 1 133 ? 11.543 -13.185 -27.652 1.00 86.69 133 ILE A O 1
ATOM 1070 N N . ASN A 1 134 ? 13.258 -13.649 -26.293 1.00 84.94 134 ASN A N 1
ATOM 1071 C CA . ASN A 1 134 ? 12.605 -13.151 -25.081 1.00 84.94 134 ASN A CA 1
ATOM 1072 C C . ASN A 1 134 ? 12.377 -11.625 -25.064 1.00 84.94 134 ASN A C 1
ATOM 1074 O O . ASN A 1 134 ? 11.642 -11.137 -24.206 1.00 84.94 134 ASN A O 1
ATOM 1078 N N . GLN A 1 135 ? 13.008 -10.860 -25.964 1.00 81.19 135 GLN A N 1
ATOM 1079 C CA . GLN A 1 135 ? 12.924 -9.394 -25.997 1.00 81.19 135 GLN A CA 1
ATOM 1080 C C . GLN A 1 135 ? 12.006 -8.845 -27.102 1.00 81.19 135 GLN A C 1
ATOM 1082 O O . GLN A 1 135 ? 11.649 -7.669 -27.045 1.00 81.19 135 GLN A O 1
ATOM 1087 N N . ILE A 1 136 ? 11.620 -9.656 -28.095 1.00 82.75 136 ILE A N 1
ATOM 1088 C CA . ILE A 1 136 ? 10.827 -9.219 -29.257 1.00 82.75 136 ILE A CA 1
ATOM 1089 C C . ILE A 1 136 ? 9.544 -10.051 -29.427 1.00 82.75 136 ILE A C 1
ATOM 1091 O O . ILE A 1 136 ? 9.553 -11.251 -29.157 1.00 82.75 136 ILE A O 1
ATOM 1095 N N . PRO A 1 137 ? 8.430 -9.452 -29.890 1.00 76.94 137 PRO A N 1
ATOM 1096 C CA . PRO A 1 137 ? 7.206 -10.194 -30.187 1.00 76.94 137 PRO A CA 1
ATOM 1097 C C . PRO A 1 137 ? 7.404 -11.117 -31.396 1.00 76.94 137 PRO A C 1
ATOM 1099 O O . PRO A 1 137 ? 8.074 -10.746 -32.355 1.00 76.94 137 PRO A O 1
ATOM 1102 N N . TYR A 1 138 ? 6.801 -12.308 -31.365 1.00 78.00 138 TYR A N 1
ATOM 1103 C CA . TYR A 1 138 ? 6.919 -13.306 -32.433 1.00 78.00 138 TYR A CA 1
ATOM 1104 C C . TYR A 1 138 ? 6.392 -12.796 -33.787 1.00 78.00 138 TYR A C 1
ATOM 1106 O O . TYR A 1 138 ? 5.274 -12.295 -33.888 1.00 78.00 138 TYR A O 1
ATOM 1114 N N . GLU A 1 139 ? 7.174 -13.022 -34.843 1.00 76.50 139 GLU A N 1
ATOM 1115 C CA . GLU A 1 139 ? 6.841 -12.732 -36.237 1.00 76.50 139 GLU A CA 1
ATOM 1116 C C . GLU A 1 139 ? 7.200 -13.936 -37.122 1.00 76.50 139 GLU A C 1
ATOM 1118 O O . GLU A 1 139 ? 8.188 -14.642 -36.883 1.00 76.50 139 GLU A O 1
ATOM 1123 N N . SER A 1 140 ? 6.430 -14.162 -38.189 1.00 77.00 140 SER A N 1
ATOM 1124 C CA . SER A 1 140 ? 6.722 -15.232 -39.151 1.00 77.00 140 SER A CA 1
ATOM 1125 C C . SER A 1 140 ? 8.089 -15.022 -39.823 1.00 77.00 140 SER A C 1
ATOM 1127 O O . SER A 1 140 ? 8.427 -13.921 -40.260 1.00 77.00 140 SER A O 1
ATOM 1129 N N . GLY A 1 141 ? 8.902 -16.082 -39.895 1.00 81.00 141 GLY A N 1
ATOM 1130 C CA . GLY A 1 141 ? 10.248 -16.033 -40.484 1.00 81.00 141 GLY A CA 1
ATOM 1131 C C . GLY A 1 141 ? 11.325 -15.360 -39.617 1.00 81.00 141 GLY A C 1
ATOM 1132 O O . GLY A 1 141 ? 12.440 -15.142 -40.099 1.00 81.00 141 GLY A O 1
ATOM 1133 N N . MET A 1 142 ? 11.035 -15.068 -38.344 1.00 83.25 142 MET A N 1
ATOM 1134 C CA . MET A 1 142 ? 11.948 -14.394 -37.411 1.00 83.25 142 MET A CA 1
ATOM 1135 C C . MET A 1 142 ? 13.331 -15.051 -37.308 1.00 83.25 142 MET A C 1
ATOM 1137 O O . MET A 1 142 ? 14.336 -14.347 -37.312 1.00 83.25 142 MET A O 1
ATOM 1141 N N . ILE A 1 143 ? 13.408 -16.385 -37.264 1.00 83.88 143 ILE A N 1
ATOM 1142 C CA . ILE A 1 143 ? 14.680 -17.106 -37.080 1.00 83.88 143 ILE A CA 1
ATOM 1143 C C . ILE A 1 143 ? 15.668 -16.808 -38.218 1.00 83.88 143 ILE A C 1
ATOM 1145 O O . ILE A 1 143 ? 16.856 -16.608 -37.970 1.00 83.88 143 ILE A O 1
ATOM 1149 N N . ASN A 1 144 ? 15.193 -16.733 -39.464 1.00 86.12 144 ASN A N 1
ATOM 1150 C CA . ASN A 1 144 ? 16.056 -16.453 -40.615 1.00 86.12 144 ASN A CA 1
ATOM 1151 C C . ASN A 1 144 ? 16.537 -14.997 -40.624 1.00 86.12 144 ASN A C 1
ATOM 1153 O O . ASN A 1 144 ? 17.702 -14.739 -40.921 1.00 86.12 144 ASN A O 1
ATOM 1157 N N . ARG A 1 145 ? 15.673 -14.051 -40.235 1.00 86.06 145 ARG A N 1
ATOM 1158 C CA . ARG A 1 145 ? 16.061 -12.640 -40.079 1.00 86.06 145 ARG A CA 1
ATOM 1159 C C . ARG A 1 145 ? 17.069 -12.462 -38.947 1.00 86.06 145 ARG A C 1
ATOM 1161 O O . ARG A 1 145 ? 18.054 -11.756 -39.114 1.00 86.06 145 ARG A O 1
ATOM 1168 N N . LEU A 1 146 ? 16.852 -13.141 -37.822 1.00 87.62 146 LEU A N 1
ATOM 1169 C CA . LEU A 1 146 ? 17.750 -13.118 -36.671 1.00 87.62 146 LEU A CA 1
ATOM 1170 C C . LEU A 1 146 ? 19.126 -13.695 -37.023 1.00 87.62 146 LEU A C 1
ATOM 1172 O O . LEU A 1 146 ? 20.141 -13.090 -36.696 1.00 87.62 146 LEU A O 1
ATOM 1176 N N . ARG A 1 147 ? 19.171 -14.809 -37.765 1.00 87.75 147 ARG A N 1
ATOM 1177 C CA . ARG A 1 147 ? 20.420 -15.365 -38.312 1.00 87.75 147 ARG A CA 1
ATOM 1178 C C . ARG A 1 147 ? 21.169 -14.356 -39.178 1.00 87.75 147 ARG A C 1
ATOM 1180 O O . ARG A 1 147 ? 22.367 -14.179 -38.985 1.00 87.75 147 ARG A O 1
ATOM 1187 N N . ALA A 1 148 ? 20.466 -13.684 -40.088 1.00 88.62 148 ALA A N 1
ATOM 1188 C CA . ALA A 1 148 ? 21.061 -12.669 -40.951 1.00 88.62 148 ALA A CA 1
ATOM 1189 C C . ALA A 1 148 ? 21.590 -11.464 -40.154 1.00 88.62 148 ALA A C 1
ATOM 1191 O O . ALA A 1 148 ? 22.685 -10.984 -40.429 1.00 88.62 148 ALA A O 1
ATOM 1192 N N . GLU A 1 149 ? 20.855 -11.001 -39.138 1.00 88.25 149 GLU A N 1
ATOM 1193 C CA . GLU A 1 149 ? 21.313 -9.910 -38.272 1.00 88.25 149 GLU A CA 1
ATOM 1194 C C . GLU A 1 149 ? 22.532 -10.305 -37.439 1.00 88.25 149 GLU A C 1
ATOM 1196 O O . GLU A 1 149 ? 23.495 -9.547 -37.402 1.00 88.25 149 GLU A O 1
ATOM 1201 N N . ILE A 1 150 ? 22.553 -11.497 -36.834 1.00 88.06 150 ILE A N 1
ATOM 1202 C CA . ILE A 1 150 ? 23.736 -11.990 -36.109 1.00 88.06 150 ILE A CA 1
ATOM 1203 C C . ILE A 1 150 ? 24.940 -12.116 -37.057 1.00 88.06 150 ILE A C 1
ATOM 1205 O O . ILE A 1 150 ? 26.051 -11.757 -36.672 1.00 88.06 150 ILE A O 1
ATOM 1209 N N . GLY A 1 151 ? 24.720 -12.535 -38.310 1.00 86.56 151 GLY A N 1
ATOM 1210 C CA . GLY A 1 151 ? 25.741 -12.538 -39.364 1.00 86.56 151 GLY A CA 1
ATOM 1211 C C . GLY A 1 151 ? 26.418 -11.177 -39.543 1.00 86.56 151 GLY A C 1
ATOM 1212 O O . GLY A 1 151 ? 27.640 -11.097 -39.560 1.00 86.56 151 GLY A O 1
ATOM 1213 N N . LYS A 1 152 ? 25.652 -10.082 -39.519 1.00 88.75 152 LYS A N 1
ATOM 1214 C CA . LYS A 1 152 ? 26.216 -8.724 -39.607 1.00 88.75 152 LYS A CA 1
ATOM 1215 C C . LYS A 1 152 ? 27.117 -8.365 -38.423 1.00 88.75 152 LYS A C 1
ATOM 1217 O O . LYS A 1 152 ? 28.036 -7.569 -38.592 1.00 88.75 152 LYS A O 1
ATOM 1222 N N . PHE A 1 153 ? 26.856 -8.897 -37.227 1.00 85.88 153 PHE A N 1
ATOM 1223 C CA . PHE A 1 153 ? 27.730 -8.694 -36.062 1.00 85.88 153 PHE A CA 1
ATOM 1224 C C . PHE A 1 153 ? 29.006 -9.545 -36.140 1.00 85.88 153 PHE A C 1
ATOM 1226 O O . PHE A 1 153 ? 30.042 -9.115 -35.634 1.00 85.88 153 PHE A O 1
ATOM 1233 N N . LEU A 1 154 ? 28.952 -10.707 -36.804 1.00 86.00 154 LEU A N 1
ATOM 1234 C CA . LEU A 1 154 ? 30.139 -11.501 -37.139 1.00 86.00 154 LEU A CA 1
ATOM 1235 C C . LEU A 1 154 ? 31.004 -10.777 -38.179 1.00 86.00 154 LEU A C 1
ATOM 1237 O O . LEU A 1 154 ? 32.202 -10.623 -37.969 1.00 86.00 154 LEU A O 1
ATOM 1241 N N . ASP A 1 155 ? 30.392 -10.253 -39.244 1.00 86.50 155 ASP A N 1
ATOM 1242 C CA . ASP A 1 155 ? 31.100 -9.530 -40.311 1.00 86.50 155 ASP A CA 1
ATOM 1243 C C . ASP A 1 155 ? 31.768 -8.244 -39.802 1.00 86.50 155 ASP A C 1
ATOM 1245 O O . ASP A 1 155 ? 32.853 -7.870 -40.244 1.00 86.50 155 ASP A O 1
ATOM 1249 N N . LYS A 1 156 ? 31.132 -7.566 -38.838 1.00 85.31 156 LYS A N 1
ATOM 1250 C CA . LYS A 1 156 ? 31.685 -6.379 -38.166 1.00 85.31 156 LYS A CA 1
ATOM 1251 C C . LYS A 1 156 ? 32.801 -6.698 -37.171 1.00 85.31 156 LYS A C 1
ATOM 1253 O O . LYS A 1 156 ? 33.481 -5.777 -36.727 1.00 85.31 156 LYS 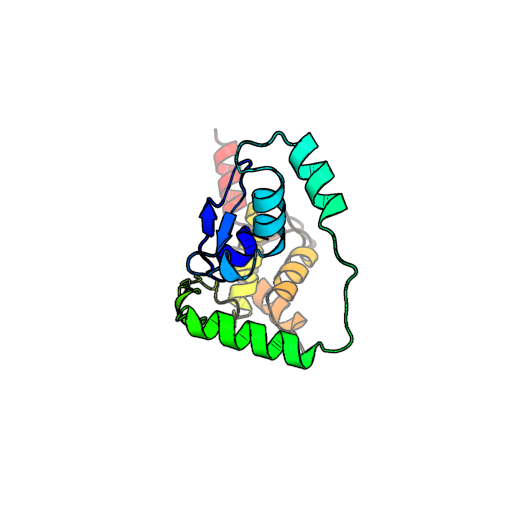A O 1
ATOM 1258 N N . GLY A 1 157 ? 32.981 -7.967 -36.810 1.00 81.56 157 GLY A N 1
ATOM 1259 C CA . GLY A 1 157 ? 33.955 -8.398 -35.810 1.00 81.56 157 GLY A CA 1
ATOM 1260 C C . GLY A 1 157 ? 33.558 -8.090 -34.364 1.00 81.56 157 GLY A C 1
ATOM 1261 O O . GLY A 1 157 ? 34.392 -8.233 -33.477 1.00 81.56 157 GLY A O 1
ATOM 1262 N N . ASP A 1 158 ? 32.308 -7.691 -34.103 1.00 81.81 158 ASP A N 1
ATOM 1263 C CA . ASP A 1 158 ? 31.797 -7.484 -32.739 1.00 81.81 158 ASP A CA 1
ATOM 1264 C C . ASP A 1 158 ? 31.607 -8.826 -32.013 1.00 81.81 158 ASP A C 1
ATOM 1266 O O . ASP A 1 158 ? 31.814 -8.933 -30.800 1.00 81.81 158 ASP A O 1
ATOM 1270 N N . LEU A 1 159 ? 31.240 -9.857 -32.779 1.00 85.50 159 LEU A N 1
ATOM 1271 C CA . LEU A 1 159 ? 31.090 -11.233 -32.333 1.00 85.50 159 LEU A CA 1
ATOM 1272 C C . LEU A 1 159 ? 32.188 -12.096 -32.963 1.00 85.50 159 LEU A C 1
ATOM 1274 O O . LEU A 1 159 ? 32.352 -12.099 -34.180 1.00 85.50 159 LEU A O 1
ATOM 1278 N N . ILE A 1 160 ? 32.931 -12.842 -32.147 1.00 85.56 160 ILE A N 1
ATOM 1279 C CA . I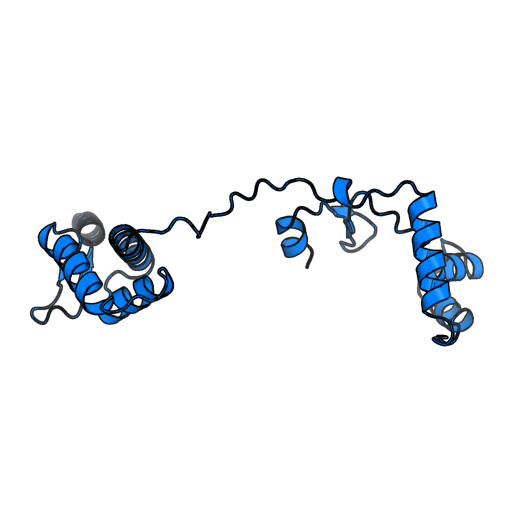LE A 1 160 ? 34.071 -13.649 -32.597 1.00 85.56 160 ILE A CA 1
ATOM 1280 C C . ILE A 1 160 ? 33.794 -15.127 -32.291 1.00 85.56 160 ILE A C 1
ATOM 1282 O O . ILE A 1 160 ? 33.589 -15.474 -31.122 1.00 85.56 160 ILE A O 1
ATOM 1286 N N . PRO A 1 161 ? 33.783 -16.020 -33.301 1.00 85.62 161 PRO A N 1
ATOM 1287 C CA . PRO A 1 161 ? 33.653 -17.452 -33.072 1.00 85.62 161 PRO A CA 1
ATOM 1288 C C . PRO A 1 161 ? 34.942 -18.002 -32.458 1.00 85.62 161 PRO A C 1
ATOM 1290 O O . PRO A 1 161 ? 36.041 -17.758 -32.950 1.00 85.62 161 PRO A O 1
ATOM 1293 N N . VAL A 1 162 ? 34.808 -18.772 -31.380 1.00 82.38 162 VAL A N 1
ATOM 1294 C CA . VAL A 1 162 ? 35.958 -19.344 -30.663 1.00 82.38 162 VAL A CA 1
ATOM 1295 C C . VAL A 1 162 ? 36.315 -20.744 -31.167 1.00 82.38 162 VAL A C 1
ATOM 1297 O O . VAL A 1 162 ? 37.394 -21.263 -30.885 1.00 82.38 162 VAL A O 1
ATOM 1300 N N . ASN A 1 163 ? 35.421 -21.381 -31.922 1.00 80.50 163 ASN A N 1
ATOM 1301 C CA . ASN A 1 163 ? 35.650 -22.682 -32.535 1.00 80.50 163 ASN A CA 1
ATOM 1302 C C . ASN A 1 163 ? 35.344 -22.668 -34.035 1.00 80.50 163 ASN A C 1
ATOM 1304 O O . ASN A 1 163 ? 34.552 -21.867 -34.525 1.00 80.50 163 ASN A O 1
ATOM 1308 N N . ARG A 1 164 ? 35.959 -23.610 -34.762 1.00 69.44 164 ARG A N 1
ATOM 1309 C CA . ARG A 1 164 ? 35.772 -23.780 -36.215 1.00 69.44 164 ARG A CA 1
ATOM 1310 C C . ARG A 1 164 ? 34.335 -24.149 -36.597 1.00 69.44 164 ARG A C 1
ATOM 1312 O O . ARG A 1 164 ? 33.929 -23.902 -37.723 1.00 69.44 164 ARG A O 1
ATOM 1319 N N . GLU A 1 165 ? 33.582 -24.715 -35.656 1.00 71.75 165 GLU A N 1
ATOM 1320 C CA . GLU A 1 165 ? 32.171 -25.087 -35.820 1.00 71.75 165 GLU A CA 1
ATOM 1321 C C . GLU A 1 165 ? 31.208 -23.904 -35.619 1.00 71.75 165 GLU A C 1
ATOM 1323 O O . GLU A 1 165 ? 30.025 -24.028 -35.918 1.00 71.75 165 GLU A O 1
ATOM 1328 N N . GLY A 1 166 ? 31.685 -22.762 -35.100 1.00 66.12 166 GLY A N 1
ATOM 1329 C CA . GLY A 1 166 ? 30.859 -21.572 -34.879 1.00 66.12 166 GLY A CA 1
ATOM 1330 C C . GLY A 1 166 ? 29.752 -21.760 -33.836 1.00 66.12 166 GLY A C 1
ATOM 1331 O O . GLY A 1 166 ? 28.692 -21.151 -33.949 1.00 66.12 166 GLY A O 1
ATOM 1332 N N . THR A 1 167 ? 29.953 -22.618 -32.833 1.00 75.12 167 THR A N 1
ATOM 1333 C CA . THR A 1 167 ? 28.938 -22.906 -31.799 1.00 75.12 167 THR A CA 1
ATOM 1334 C C . THR A 1 167 ? 29.148 -22.116 -30.509 1.00 75.12 167 THR A C 1
ATOM 1336 O O . THR A 1 167 ? 28.194 -21.941 -29.746 1.00 75.12 167 THR A O 1
ATOM 1339 N N . ALA A 1 168 ? 30.358 -21.596 -30.283 1.00 84.81 168 ALA A N 1
ATOM 1340 C CA . ALA A 1 168 ? 30.700 -20.752 -29.144 1.00 84.81 168 ALA A CA 1
ATOM 1341 C C . ALA A 1 168 ? 31.299 -19.422 -29.608 1.00 84.81 168 ALA A C 1
ATOM 1343 O O . ALA A 1 168 ? 32.179 -19.392 -30.469 1.00 84.81 168 ALA A O 1
ATOM 1344 N N . PHE A 1 169 ? 30.855 -18.337 -28.984 1.00 85.62 169 PHE A N 1
ATOM 1345 C CA . PHE A 1 169 ? 31.229 -16.972 -29.316 1.00 85.62 169 PHE A CA 1
ATOM 1346 C C . PHE A 1 169 ? 31.754 -16.225 -28.094 1.00 85.62 169 PHE A C 1
ATOM 1348 O O . PHE A 1 169 ? 31.401 -16.525 -26.950 1.00 85.62 169 PHE A O 1
ATOM 1355 N N . THR A 1 170 ? 32.592 -15.234 -28.368 1.00 83.69 170 THR A N 1
ATOM 1356 C CA . THR A 1 170 ? 33.011 -14.193 -27.429 1.00 83.69 170 THR A CA 1
ATOM 1357 C C . THR A 1 170 ? 32.877 -12.828 -28.108 1.00 83.69 170 THR A C 1
ATOM 1359 O O . THR A 1 170 ? 32.664 -12.758 -29.322 1.00 83.69 170 THR A O 1
ATOM 1362 N N . THR A 1 171 ? 32.971 -11.742 -27.347 1.00 85.69 171 THR A N 1
ATOM 1363 C CA . THR A 1 171 ? 32.935 -10.384 -27.903 1.00 85.69 171 THR A CA 1
ATOM 1364 C C . THR A 1 171 ? 34.349 -9.841 -28.080 1.00 85.69 171 THR A C 1
ATOM 1366 O O . THR A 1 171 ? 35.266 -10.171 -27.324 1.00 85.69 171 THR A O 1
ATOM 1369 N N . ALA A 1 172 ? 34.544 -8.966 -29.068 1.00 82.88 172 ALA A N 1
ATOM 1370 C CA . ALA A 1 172 ? 35.837 -8.308 -29.265 1.00 82.88 172 ALA A CA 1
ATOM 1371 C C . ALA A 1 172 ? 36.277 -7.481 -28.047 1.00 82.88 172 ALA A C 1
ATOM 1373 O O . ALA A 1 172 ? 37.472 -7.346 -27.785 1.00 82.88 172 ALA A O 1
ATOM 1374 N N . HIS A 1 173 ? 35.321 -6.922 -27.303 1.00 83.00 173 HIS A N 1
ATOM 1375 C CA . HIS A 1 173 ? 35.601 -6.174 -26.082 1.00 83.00 173 HIS A CA 1
ATOM 1376 C C . HIS A 1 173 ? 36.130 -7.089 -24.968 1.00 83.00 173 HIS A C 1
ATOM 1378 O O . HIS A 1 173 ? 37.177 -6.793 -24.392 1.00 83.00 173 HIS A O 1
ATOM 1384 N N . GLN A 1 174 ? 35.496 -8.245 -24.751 1.00 80.75 174 GLN A N 1
ATOM 1385 C CA . GLN A 1 174 ? 35.954 -9.239 -23.781 1.00 80.75 174 GLN A CA 1
ATOM 1386 C C . GLN A 1 174 ? 37.366 -9.749 -24.106 1.00 80.75 174 GLN A C 1
ATOM 1388 O O . GLN A 1 174 ? 38.220 -9.814 -23.225 1.00 80.75 174 GLN A O 1
ATOM 1393 N N . LEU A 1 175 ? 37.656 -10.015 -25.384 1.00 81.00 175 LEU A N 1
ATOM 1394 C CA . LEU A 1 175 ? 38.991 -10.437 -25.818 1.00 81.00 175 LEU A CA 1
ATOM 1395 C C . LEU A 1 175 ? 40.064 -9.365 -25.557 1.00 81.00 175 LEU A C 1
ATOM 1397 O O . LEU A 1 175 ? 41.181 -9.682 -25.148 1.00 81.00 175 LEU A O 1
ATOM 1401 N N . LYS A 1 176 ? 39.738 -8.083 -25.775 1.00 81.81 176 LYS A N 1
ATOM 1402 C CA . LYS A 1 176 ? 40.646 -6.966 -25.466 1.00 81.81 176 LYS A CA 1
ATOM 1403 C C . LYS A 1 176 ? 40.905 -6.849 -23.965 1.00 81.81 176 LYS A C 1
ATOM 1405 O O . LYS A 1 176 ? 42.050 -6.629 -23.579 1.00 81.81 176 LYS A O 1
ATOM 1410 N N . ALA A 1 177 ? 39.870 -7.013 -23.141 1.00 77.88 177 ALA A N 1
ATOM 1411 C CA . ALA A 1 177 ? 40.001 -6.999 -21.688 1.00 77.88 177 ALA A CA 1
ATOM 1412 C C . ALA A 1 177 ? 40.888 -8.152 -21.185 1.00 77.88 177 ALA A C 1
ATOM 1414 O O . ALA A 1 177 ? 41.780 -7.926 -20.373 1.00 77.88 177 ALA A O 1
ATOM 1415 N N . GLU A 1 178 ? 40.709 -9.364 -21.715 1.00 76.69 178 GLU A N 1
ATOM 1416 C CA . GLU A 1 178 ? 41.537 -10.527 -21.362 1.00 76.69 178 GLU A CA 1
ATOM 1417 C C . GLU A 1 178 ? 43.004 -10.354 -21.783 1.00 76.69 178 GLU A C 1
ATOM 1419 O O . GLU A 1 178 ? 43.908 -10.623 -20.994 1.00 76.69 178 GLU A O 1
ATOM 1424 N N . ASN A 1 179 ? 43.262 -9.846 -22.993 1.00 74.88 179 ASN A N 1
ATOM 1425 C CA . ASN A 1 179 ? 44.629 -9.595 -23.463 1.00 74.88 179 ASN A CA 1
ATOM 1426 C C . ASN A 1 179 ? 45.336 -8.501 -22.641 1.00 74.88 179 ASN A C 1
ATOM 1428 O O . ASN A 1 179 ? 46.529 -8.605 -22.380 1.00 74.88 179 ASN A O 1
ATOM 1432 N N . ALA A 1 180 ? 44.608 -7.472 -22.196 1.00 72.94 180 ALA A N 1
ATOM 1433 C CA . ALA A 1 180 ? 45.162 -6.437 -21.325 1.00 72.94 180 ALA A CA 1
ATOM 1434 C C . ALA A 1 180 ? 45.581 -6.992 -19.953 1.00 72.94 180 ALA A C 1
ATOM 1436 O O . ALA A 1 180 ? 46.608 -6.585 -19.421 1.00 72.94 180 ALA A O 1
ATOM 1437 N N . VAL A 1 181 ? 44.817 -7.941 -19.401 1.00 72.00 181 VAL A N 1
ATOM 1438 C CA . VAL A 1 181 ? 45.165 -8.621 -18.142 1.00 72.00 181 VAL A CA 1
ATOM 1439 C C . VAL A 1 181 ? 46.363 -9.558 -18.319 1.00 72.00 181 VAL A C 1
ATOM 1441 O O . VAL A 1 181 ? 47.189 -9.645 -17.423 1.00 72.00 181 VAL A O 1
ATOM 1444 N N . ALA A 1 182 ? 46.492 -10.233 -19.463 1.00 66.81 182 ALA A N 1
ATOM 1445 C CA . ALA A 1 182 ? 47.598 -11.161 -19.723 1.00 66.81 182 ALA A CA 1
ATOM 1446 C C . ALA A 1 182 ? 48.966 -10.480 -19.947 1.00 66.81 182 ALA A C 1
ATOM 1448 O O . ALA A 1 182 ? 49.990 -11.160 -19.934 1.00 66.81 182 ALA A O 1
ATOM 1449 N N . GLN A 1 183 ? 48.986 -9.167 -20.201 1.00 62.81 183 GLN A N 1
ATOM 1450 C CA . GLN A 1 183 ? 50.205 -8.370 -20.405 1.00 62.81 183 GLN A CA 1
ATOM 1451 C C . GLN A 1 183 ? 50.702 -7.663 -19.129 1.00 62.81 183 GLN A C 1
ATOM 1453 O O . GLN A 1 183 ? 51.714 -6.963 -19.191 1.00 62.81 183 GLN A O 1
ATOM 1458 N N . LEU A 1 184 ? 49.995 -7.829 -18.006 1.00 56.09 184 LEU A N 1
ATOM 1459 C CA . LEU A 1 184 ? 50.388 -7.372 -16.667 1.00 56.09 184 LEU A CA 1
ATOM 1460 C C . LEU A 1 184 ? 51.092 -8.496 -15.900 1.00 56.09 184 LEU A C 1
ATOM 1462 O O . LEU A 1 184 ? 52.049 -8.167 -15.164 1.00 56.09 184 LEU A O 1
#

Sequence (184 aa):
MKEELTGQGYQFVAAGQNGQSEIKGVPTDIFSSRRKEIIAAVGEKATAKQKMVATLDTRQKKDFSNIETVRQEWKQKLQATGFDKNAIIKPVIHEKIDRQQHITLQQAVKNAIQSLEIHHHRFTYDKLLTQVINQIPYESGMINRLRAEIGKFLDKGDLIPVNREGTAFTTAHQLKAENAVAQL

InterPro domains:
  IPR014862 TrwC relaxase [PF08751] (2-80)